Protein AF-A0A352IPZ1-F1 (afdb_monomer)

pLDDT: mean 85.09, std 11.38, range [37.34, 95.56]

Nearest PDB structures (foldseek):
  5h05-assembly2_B  TM=5.032E-01  e=3.328E+00  marine metagenome
  3lyv-assembly3_E  TM=3.788E-01  e=5.192E+00  Streptococcus pyogenes serotype M6
  1xr0-assembly1_B  TM=1.849E-01  e=8.101E+00  Homo sapiens

Radius of gyration: 19.68 Å; Cα contacts (8 Å, |Δi|>4): 269; chains: 1; bounding box: 4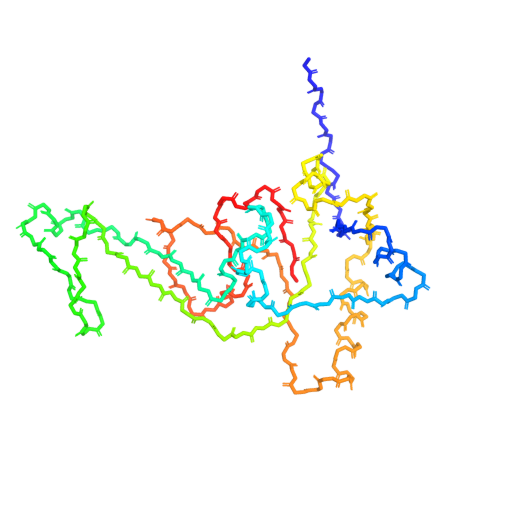8×52×50 Å

Secondary structure (DSSP, 8-state):
--PPPP----S-EEEEE-HHHHHHHHHH-----EEHHHHTSTTS-TTT---TTEEEEEEE-HHHHHTT-SEEEETTEEEE-BTTEEEEEEE----EE--EESS--TTHHHHTT-SEEEEES-HHHHHHHHHHHHHHH-TTSPP---BPEEE-TTT----SS-GGGEEEGGGGGG-EE-

Solvent-accessible surface area (backbone atoms only — not comparable to full-atom values): 10570 Å² total; per-residue (Å²): 130,85,74,80,74,79,80,78,87,63,64,35,36,34,37,75,31,50,47,74,57,43,49,40,30,72,77,67,68,49,77,82,67,46,51,31,67,62,33,52,39,86,90,46,50,78,78,55,41,38,57,68,35,51,47,71,33,35,47,78,34,52,72,46,41,74,72,68,44,60,57,47,80,53,98,89,40,80,40,59,47,56,95,38,25,32,82,45,74,50,80,51,77,81,45,75,49,56,75,29,17,63,60,93,56,89,59,51,38,67,52,64,68,22,81,33,71,42,78,40,74,50,41,67,65,50,53,53,54,50,51,52,53,45,47,71,79,39,71,88,59,87,87,77,75,48,67,52,44,61,43,45,38,70,79,53,72,96,60,97,71,68,60,90,36,53,42,61,45,93,54,52,88,53,43,43,30,61

Mean predicted aligned error: 7.54 Å

Organism: NCBI:txid1033846

Foldseek 3Di:
DPPDDDPPPAQKWKDFAAPVQLCCCVVPVDHDKDKLVVQCDPVAFPLSNFNLFKDKAKEFQQVCVVVVHQWDQDPNDTFGQDPRTGIDMDGHDIDIDDKIAPDDDPCVCVRRVGPDMDMGRHNPVSLVVVVVVCCVVPVPDDDDWDWADADDRYPDDDDPPDSSRYGHNVNVVRRMID

Sequence (178 aa):
MFEGRAEVEGDWLVKFSKSKYIEDAFHHGRLRISPASEYAKGSHLRAVKDLETARPYKLRAFAEAMRGETSVKFQGHTLPIEKGTVDLEFMMDDYFLFCTCTDISRRMPTDFEADAALIIKDKMAFIDRLRKAFAQQYPHWQFLEGNVYYYDPFNDIPKDMNQEFWKHISFSYQKEHR

Structure (mmCIF, N/CA/C/O backbone):
data_AF-A0A352IPZ1-F1
#
_entry.id   AF-A0A352IPZ1-F1
#
loop_
_atom_site.group_PDB
_atom_site.id
_atom_site.type_symbol
_atom_site.label_atom_id
_atom_site.label_alt_id
_atom_site.label_comp_id
_atom_site.label_asym_id
_atom_site.label_entity_id
_atom_site.label_seq_id
_atom_site.pdbx_PDB_ins_code
_atom_site.Cartn_x
_atom_site.Cartn_y
_atom_site.Cartn_z
_atom_site.occupancy
_atom_site.B_iso_or_equiv
_atom_site.auth_seq_id
_atom_site.auth_comp_id
_atom_site.auth_asym_id
_atom_site.auth_atom_id
_atom_site.pdbx_PDB_model_num
ATOM 1 N N . MET A 1 1 ? 7.792 31.583 -4.989 1.00 37.34 1 MET A N 1
ATOM 2 C CA . MET A 1 1 ? 6.469 30.948 -5.146 1.00 37.34 1 MET A CA 1
ATOM 3 C C . MET A 1 1 ? 6.679 29.851 -6.174 1.00 37.34 1 MET A C 1
ATOM 5 O O . MET A 1 1 ? 7.072 30.187 -7.279 1.00 37.34 1 MET A O 1
ATOM 9 N N . PHE A 1 2 ? 6.651 28.572 -5.789 1.00 42.38 2 PHE A N 1
ATOM 10 C CA . PHE A 1 2 ? 6.911 27.500 -6.757 1.00 42.38 2 PHE A CA 1
ATOM 11 C C . PHE A 1 2 ? 5.728 27.446 -7.725 1.00 42.38 2 PHE A C 1
ATOM 13 O O . PHE A 1 2 ? 4.602 27.218 -7.291 1.00 42.38 2 PHE A O 1
ATOM 20 N N . GLU A 1 3 ? 5.989 27.743 -8.997 1.00 43.25 3 GLU A N 1
ATOM 21 C CA . GLU A 1 3 ? 5.012 27.661 -10.080 1.00 43.25 3 GLU A CA 1
ATOM 22 C C . GLU A 1 3 ? 4.425 26.248 -10.128 1.00 43.25 3 GLU A C 1
ATOM 24 O O . GLU A 1 3 ? 5.143 25.255 -9.961 1.00 43.25 3 GLU A O 1
ATOM 29 N N . GLY A 1 4 ? 3.099 26.176 -10.270 1.00 49.28 4 GLY A N 1
ATOM 30 C CA . GLY A 1 4 ? 2.351 24.927 -10.272 1.00 49.28 4 GLY A CA 1
ATOM 31 C C . GLY A 1 4 ? 2.930 23.965 -11.301 1.00 49.28 4 GLY A C 1
ATOM 32 O O . GLY A 1 4 ? 3.010 24.283 -12.486 1.00 49.28 4 GLY A O 1
ATOM 33 N N . ARG A 1 5 ? 3.351 22.783 -10.841 1.00 50.38 5 ARG A N 1
ATOM 34 C CA . ARG A 1 5 ? 3.623 21.665 -11.744 1.00 50.38 5 ARG A CA 1
ATOM 35 C C . ARG A 1 5 ? 2.343 21.395 -12.525 1.00 50.38 5 ARG A C 1
ATOM 37 O O . ARG A 1 5 ? 1.294 21.218 -11.914 1.00 50.38 5 ARG A O 1
ATOM 44 N N . ALA A 1 6 ? 2.449 21.333 -13.848 1.00 52.00 6 ALA A N 1
ATOM 45 C CA . ALA A 1 6 ? 1.414 20.710 -14.652 1.00 52.00 6 ALA A CA 1
ATOM 46 C C . ALA A 1 6 ? 1.262 19.259 -14.170 1.00 52.00 6 ALA A C 1
ATOM 48 O O . ALA A 1 6 ? 2.243 18.508 -14.170 1.00 52.00 6 ALA A O 1
ATOM 49 N N . GLU A 1 7 ? 0.069 18.891 -13.706 1.00 52.16 7 GLU A N 1
ATOM 50 C CA . GLU A 1 7 ? -0.285 17.491 -13.490 1.00 52.16 7 GLU A CA 1
ATOM 51 C C . GLU A 1 7 ? -0.214 16.806 -14.854 1.00 52.16 7 GLU A C 1
ATOM 53 O O . GLU A 1 7 ? -0.985 17.103 -15.765 1.00 52.16 7 GLU A O 1
ATOM 58 N N . VAL A 1 8 ? 0.784 15.943 -15.035 1.00 53.78 8 VAL A N 1
ATOM 59 C CA . VAL A 1 8 ? 0.863 15.098 -16.222 1.00 53.78 8 VAL A CA 1
ATOM 60 C C . VAL A 1 8 ? -0.058 13.918 -15.953 1.00 53.78 8 VAL A C 1
ATOM 62 O O . VAL A 1 8 ? 0.392 12.876 -15.474 1.00 53.78 8 VAL A O 1
ATOM 65 N N . GLU A 1 9 ? -1.355 14.101 -16.211 1.00 53.62 9 GLU A N 1
ATOM 66 C CA . GLU A 1 9 ? -2.285 12.978 -16.306 1.00 53.62 9 GLU A CA 1
ATOM 67 C C . GLU A 1 9 ? -1.728 12.009 -17.345 1.00 53.62 9 GLU A C 1
ATOM 69 O O . GLU A 1 9 ? -1.615 12.319 -18.533 1.00 53.62 9 GLU A O 1
ATOM 74 N N . GLY A 1 10 ? -1.316 10.835 -16.896 1.00 60.69 10 GLY A N 1
ATOM 75 C CA . GLY A 1 10 ? -0.895 9.797 -17.808 1.00 60.69 10 GLY A CA 1
ATOM 76 C C . GLY A 1 10 ? -1.053 8.430 -17.174 1.00 60.69 10 GLY A C 1
ATOM 77 O O . GLY A 1 10 ? -1.058 8.282 -15.955 1.00 60.69 10 GLY A O 1
ATOM 78 N N . ASP A 1 11 ? -1.161 7.431 -18.038 1.00 81.19 11 ASP A N 1
ATOM 79 C CA . ASP A 1 11 ? -1.341 6.026 -17.681 1.00 81.19 11 ASP A CA 1
ATOM 80 C C . ASP A 1 11 ? -0.011 5.374 -17.261 1.00 81.19 11 ASP A C 1
ATOM 82 O O . ASP A 1 11 ? 0.457 4.396 -17.848 1.00 81.19 11 ASP A O 1
ATOM 86 N N . TRP A 1 12 ? 0.656 5.978 -16.277 1.00 89.12 12 TRP A N 1
ATOM 87 C CA . TRP A 1 12 ? 1.968 5.562 -15.802 1.00 89.12 12 TRP A CA 1
ATOM 88 C C . TRP A 1 12 ? 1.961 5.284 -14.299 1.00 89.12 12 TRP A C 1
ATOM 90 O O . TRP A 1 12 ? 1.189 5.851 -13.529 1.00 89.12 12 TRP A O 1
ATOM 100 N N . LEU A 1 13 ? 2.841 4.376 -13.886 1.00 94.12 13 LEU A N 1
ATOM 101 C CA . LEU A 1 13 ? 3.060 4.010 -12.490 1.00 94.12 13 LEU A CA 1
ATOM 102 C C . LEU A 1 13 ? 4.513 4.270 -12.111 1.00 94.12 13 LEU A C 1
ATOM 104 O O . LEU A 1 13 ? 5.422 4.167 -12.940 1.00 94.12 13 LEU A O 1
ATOM 108 N N . VAL A 1 14 ? 4.749 4.551 -10.835 1.00 94.44 14 VAL A N 1
ATOM 109 C CA . VAL A 1 14 ? 6.090 4.763 -10.290 1.00 94.44 14 VAL A CA 1
ATOM 110 C C . VAL A 1 14 ? 6.335 3.847 -9.114 1.00 94.44 14 VAL A C 1
ATOM 112 O O . VAL A 1 14 ? 5.573 3.829 -8.152 1.00 94.44 14 VAL A O 1
ATOM 115 N N . LYS A 1 15 ? 7.451 3.125 -9.138 1.00 94.69 15 LYS A N 1
ATOM 116 C CA . LYS A 1 15 ? 7.932 2.377 -7.978 1.00 94.69 15 LYS A CA 1
ATOM 117 C C . LYS A 1 15 ? 9.178 3.042 -7.419 1.00 94.69 15 LYS A C 1
ATOM 119 O O . LYS A 1 15 ? 10.219 3.025 -8.066 1.00 94.69 15 LYS A O 1
ATOM 124 N N . PHE A 1 16 ? 9.090 3.565 -6.201 1.00 93.81 16 PHE A N 1
ATOM 125 C CA . PHE A 1 16 ? 10.247 4.040 -5.443 1.00 93.81 16 PHE A CA 1
ATOM 126 C C . PHE A 1 16 ? 10.855 2.878 -4.650 1.00 93.81 16 PHE A C 1
ATOM 128 O O . PHE A 1 16 ? 10.143 2.168 -3.932 1.00 93.81 16 PHE A O 1
ATOM 135 N N . SER A 1 17 ? 12.158 2.638 -4.801 1.00 93.44 17 SER A N 1
ATOM 136 C CA . SER A 1 17 ? 12.871 1.617 -4.027 1.00 93.44 17 SER A CA 1
ATOM 137 C C . SER A 1 17 ? 14.386 1.834 -4.039 1.00 93.44 17 SER A C 1
ATOM 139 O O . SER A 1 17 ? 14.876 2.837 -4.551 1.00 93.44 17 SER A O 1
ATOM 141 N N . LYS A 1 18 ? 15.129 0.880 -3.466 1.00 93.69 18 LYS A N 1
ATOM 142 C CA . LYS A 1 18 ? 16.590 0.860 -3.564 1.00 93.69 18 LYS A CA 1
ATOM 143 C C . LYS A 1 18 ? 17.032 0.537 -4.999 1.00 93.69 18 LYS A C 1
ATOM 145 O O . LYS A 1 18 ? 16.455 -0.374 -5.599 1.00 93.69 18 LYS A O 1
ATOM 150 N N . SER A 1 19 ? 18.085 1.181 -5.502 1.00 93.94 19 SER A N 1
ATOM 151 C CA . SER A 1 19 ? 18.616 1.044 -6.868 1.00 93.94 19 SER A CA 1
ATOM 152 C C . SER A 1 19 ? 18.804 -0.406 -7.281 1.00 93.94 19 SER A C 1
ATOM 1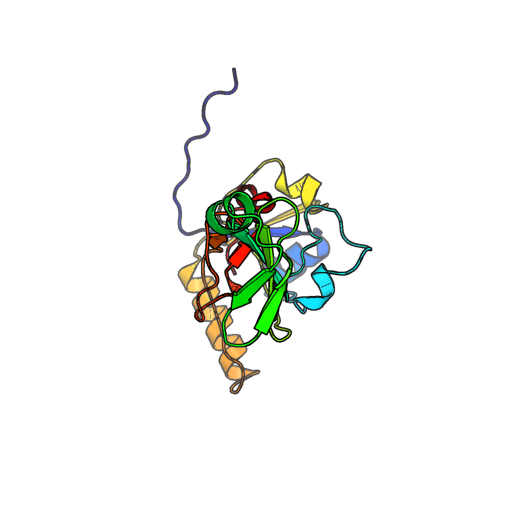54 O O . SER A 1 19 ? 18.294 -0.801 -8.319 1.00 93.94 19 SER A O 1
ATOM 156 N N . LYS A 1 20 ? 19.382 -1.242 -6.409 1.00 94.38 20 LYS A N 1
ATOM 157 C CA . LYS A 1 20 ? 19.573 -2.676 -6.686 1.00 94.38 20 LYS A CA 1
ATOM 158 C C . LYS A 1 20 ? 18.279 -3.412 -7.067 1.00 94.38 20 LYS A C 1
ATOM 160 O O . LYS A 1 20 ? 18.291 -4.276 -7.930 1.00 94.38 20 LYS A O 1
ATOM 165 N N . TYR A 1 21 ? 17.152 -3.069 -6.435 1.00 94.12 21 TYR A N 1
ATOM 166 C CA . TYR A 1 21 ? 15.862 -3.702 -6.728 1.00 94.12 21 TYR A CA 1
ATOM 167 C C . TYR A 1 21 ? 15.222 -3.114 -7.987 1.00 94.12 21 TYR A C 1
ATOM 169 O O . TYR A 1 21 ? 14.516 -3.815 -8.705 1.00 94.12 21 TYR A O 1
ATOM 177 N N . ILE A 1 22 ? 15.453 -1.825 -8.246 1.00 95.25 22 ILE A N 1
ATOM 178 C CA . ILE A 1 22 ? 14.967 -1.150 -9.451 1.00 95.25 22 ILE A CA 1
ATOM 179 C C . ILE A 1 22 ? 15.718 -1.642 -10.690 1.00 95.25 22 ILE A C 1
ATOM 181 O O . ILE A 1 22 ? 15.084 -1.900 -11.707 1.00 95.25 22 ILE A O 1
ATOM 185 N N . GLU A 1 23 ? 17.031 -1.830 -10.601 1.00 95.06 23 GLU A N 1
ATOM 186 C CA . GLU A 1 23 ? 17.860 -2.381 -11.676 1.00 95.06 23 GLU A CA 1
ATOM 187 C C . GLU A 1 23 ? 17.445 -3.813 -12.021 1.00 95.06 23 GLU A C 1
ATOM 189 O O . GLU A 1 23 ? 17.219 -4.116 -13.193 1.00 95.06 23 GLU A O 1
ATOM 194 N N . ASP A 1 24 ? 17.235 -4.666 -11.013 1.00 95.00 24 ASP A N 1
ATOM 195 C CA . ASP A 1 24 ? 16.721 -6.026 -11.212 1.00 95.00 24 ASP A CA 1
ATOM 196 C C . ASP A 1 24 ? 15.339 -6.029 -11.890 1.00 95.00 24 ASP A C 1
ATOM 198 O O . ASP A 1 24 ? 15.089 -6.803 -12.822 1.00 95.00 24 ASP A O 1
ATOM 202 N N . ALA A 1 25 ? 14.437 -5.144 -11.458 1.00 94.06 25 ALA A N 1
ATOM 203 C CA . ALA A 1 25 ? 13.122 -4.994 -12.070 1.00 94.06 25 ALA A CA 1
ATOM 204 C C . ALA A 1 25 ? 13.219 -4.497 -13.520 1.00 94.06 25 ALA A C 1
ATOM 206 O O . ALA A 1 25 ? 12.526 -5.013 -14.396 1.00 94.06 25 ALA A O 1
ATOM 207 N N . PHE A 1 26 ? 14.089 -3.524 -13.786 1.00 94.62 26 PHE A N 1
ATOM 208 C CA . PHE A 1 26 ? 14.227 -2.883 -15.089 1.00 94.62 26 PHE A CA 1
ATOM 209 C C . PHE A 1 26 ? 14.902 -3.790 -16.125 1.00 94.62 26 PHE A C 1
ATOM 211 O O . PHE A 1 26 ? 14.415 -3.909 -17.248 1.00 94.62 26 PHE A O 1
ATOM 218 N N . HIS A 1 27 ? 15.998 -4.455 -15.756 1.00 95.38 27 HIS A N 1
ATOM 219 C CA . HIS A 1 27 ? 16.781 -5.279 -16.680 1.00 95.38 27 HIS A CA 1
ATOM 220 C C . HIS A 1 27 ? 16.258 -6.709 -16.815 1.00 95.38 27 HIS A C 1
ATOM 222 O O . HIS A 1 27 ? 16.423 -7.321 -17.872 1.00 95.38 27 HIS A O 1
ATOM 228 N N . HIS A 1 28 ? 15.641 -7.255 -15.764 1.00 94.00 28 HIS A N 1
ATOM 229 C CA . HIS A 1 28 ? 15.269 -8.671 -15.713 1.00 94.00 28 HIS A CA 1
ATOM 230 C C . HIS A 1 28 ? 13.779 -8.917 -15.463 1.00 94.00 28 HIS A C 1
ATOM 232 O O . HIS A 1 28 ? 13.362 -10.074 -15.446 1.00 94.00 28 HIS A O 1
ATOM 238 N N . GLY A 1 29 ? 12.972 -7.872 -15.251 1.00 90.94 29 GLY A N 1
ATOM 239 C CA . GLY A 1 29 ? 11.553 -8.024 -14.920 1.00 90.94 29 GLY A CA 1
ATOM 240 C C . GLY A 1 29 ? 11.314 -8.683 -13.558 1.00 90.94 29 GLY A C 1
ATOM 241 O O . GLY A 1 29 ? 10.234 -9.217 -13.315 1.00 90.94 29 GLY A O 1
ATOM 242 N N . ARG A 1 30 ? 12.317 -8.691 -12.669 1.00 92.44 30 ARG A N 1
ATOM 243 C CA . ARG A 1 30 ? 12.228 -9.329 -11.351 1.00 92.44 30 ARG A CA 1
ATOM 244 C C . ARG A 1 30 ? 11.618 -8.363 -10.347 1.00 92.44 30 ARG A C 1
ATOM 246 O O . ARG A 1 30 ? 12.266 -7.423 -9.899 1.00 92.44 30 ARG A O 1
ATOM 253 N N . LEU A 1 31 ? 10.362 -8.605 -9.993 1.00 91.62 31 LEU A N 1
ATOM 254 C CA . LEU A 1 31 ? 9.620 -7.783 -9.043 1.00 91.62 31 LEU A CA 1
ATOM 255 C C . LEU A 1 31 ? 9.578 -8.450 -7.672 1.00 91.62 31 LEU A C 1
ATOM 257 O O . LEU A 1 31 ? 9.386 -9.659 -7.558 1.00 91.62 31 LEU A O 1
ATOM 261 N N . ARG A 1 32 ? 9.728 -7.640 -6.623 1.00 88.38 32 ARG A N 1
ATOM 262 C CA . ARG A 1 32 ? 9.567 -8.089 -5.242 1.00 88.38 32 ARG A CA 1
ATOM 263 C C . ARG A 1 32 ? 8.169 -7.745 -4.747 1.00 88.38 32 ARG A C 1
ATOM 265 O O . ARG A 1 32 ? 7.788 -6.575 -4.761 1.00 88.38 32 ARG A O 1
ATOM 272 N N . ILE A 1 33 ? 7.475 -8.757 -4.247 1.00 90.00 33 ILE A N 1
ATOM 273 C CA . ILE A 1 33 ? 6.238 -8.627 -3.476 1.00 90.00 33 ILE A CA 1
ATOM 274 C C . ILE A 1 33 ? 6.521 -9.004 -2.022 1.00 90.00 33 ILE A C 1
ATOM 276 O O . ILE A 1 33 ? 7.444 -9.775 -1.747 1.00 90.00 33 ILE A O 1
ATOM 280 N N . SER A 1 34 ? 5.743 -8.452 -1.102 1.00 88.56 34 SER A N 1
ATOM 281 C CA . SER A 1 34 ? 5.857 -8.726 0.332 1.00 88.56 34 SER A CA 1
ATOM 282 C C . SER A 1 34 ? 4.475 -9.028 0.906 1.00 88.56 34 SER A C 1
ATOM 284 O O . SER A 1 34 ? 3.496 -8.488 0.385 1.00 88.56 34 SER A O 1
ATOM 286 N N . PRO A 1 35 ? 4.377 -9.875 1.947 1.00 90.38 35 PRO A N 1
ATOM 287 C CA . PRO A 1 35 ? 3.118 -10.069 2.651 1.00 90.38 35 PRO A CA 1
ATOM 288 C C . PRO A 1 35 ? 2.707 -8.774 3.365 1.00 90.38 35 PRO A C 1
ATOM 290 O O . PRO A 1 35 ? 3.567 -8.009 3.815 1.00 90.38 35 PRO A O 1
ATOM 293 N N . ALA A 1 36 ? 1.404 -8.536 3.473 1.00 87.88 36 ALA A N 1
ATOM 294 C CA . ALA A 1 36 ? 0.799 -7.385 4.131 1.00 87.88 36 ALA A CA 1
ATOM 295 C C . ALA A 1 36 ? 1.276 -7.267 5.585 1.00 87.88 36 ALA A C 1
ATOM 297 O O . ALA A 1 36 ? 1.634 -6.182 6.046 1.00 87.88 36 ALA A O 1
ATOM 298 N N . SER A 1 37 ? 1.408 -8.401 6.273 1.00 86.81 37 SER A N 1
ATOM 299 C CA . SER A 1 37 ? 1.938 -8.476 7.637 1.00 86.81 37 SER A CA 1
ATOM 300 C C . SER A 1 37 ? 3.377 -7.957 7.802 1.00 86.81 37 SER A C 1
ATOM 302 O O . SER A 1 37 ? 3.741 -7.509 8.893 1.00 86.81 37 SER A O 1
ATOM 304 N N . GLU A 1 38 ? 4.203 -7.949 6.747 1.00 85.19 38 GLU A N 1
ATOM 305 C CA . GLU A 1 38 ? 5.567 -7.402 6.808 1.00 85.19 38 GLU A CA 1
ATOM 306 C C . GLU A 1 38 ? 5.536 -5.907 7.139 1.00 85.19 38 GLU A C 1
ATOM 308 O O . GLU A 1 38 ? 6.315 -5.435 7.966 1.00 85.19 38 GLU A O 1
ATOM 313 N N . TYR A 1 39 ? 4.583 -5.176 6.560 1.00 81.06 39 TYR A N 1
ATOM 314 C CA . TYR A 1 39 ? 4.465 -3.724 6.691 1.00 81.06 39 TYR A CA 1
ATOM 315 C C . TYR A 1 39 ? 4.061 -3.278 8.101 1.00 81.06 39 TYR A C 1
ATOM 317 O O . TYR A 1 39 ? 4.358 -2.150 8.496 1.00 81.06 39 TYR A O 1
ATOM 325 N N . ALA A 1 40 ? 3.491 -4.172 8.913 1.00 77.81 40 ALA A N 1
ATOM 326 C CA . ALA A 1 40 ? 3.169 -3.895 10.310 1.00 77.81 40 ALA A CA 1
ATOM 327 C C . ALA A 1 40 ? 4.410 -3.895 11.231 1.00 77.81 40 ALA A C 1
ATOM 329 O O . ALA A 1 40 ? 4.353 -3.395 12.364 1.00 77.81 40 ALA A O 1
ATOM 330 N N . LYS A 1 41 ? 5.551 -4.443 10.780 1.00 77.62 41 LYS A N 1
ATOM 331 C CA . LYS A 1 41 ? 6.746 -4.617 11.620 1.00 77.62 41 LYS A CA 1
ATOM 332 C C . LYS A 1 41 ? 7.363 -3.280 12.036 1.00 77.62 41 LYS A C 1
ATOM 334 O O . LYS A 1 41 ? 7.541 -2.355 11.246 1.00 77.62 41 LYS A O 1
ATOM 339 N N . GLY A 1 42 ? 7.766 -3.200 13.307 1.00 61.31 42 GLY A N 1
ATOM 340 C CA . GLY A 1 42 ? 8.310 -1.984 13.927 1.00 61.31 42 GLY A CA 1
ATOM 341 C C . GLY A 1 42 ? 9.641 -1.479 13.354 1.00 61.31 42 GLY A C 1
ATOM 342 O O . GLY A 1 42 ? 10.038 -0.366 13.677 1.00 61.31 42 GLY A O 1
ATOM 343 N N . SER A 1 43 ? 10.311 -2.263 12.506 1.00 66.81 43 SER A N 1
ATOM 344 C CA . SER A 1 43 ? 11.539 -1.879 11.799 1.00 66.81 43 SER A CA 1
ATOM 345 C C . SER A 1 43 ? 11.300 -0.963 10.594 1.00 66.81 43 SER A C 1
ATOM 347 O O . SER A 1 43 ? 12.263 -0.460 10.021 1.00 66.81 43 SER A O 1
ATOM 349 N N . HIS A 1 44 ? 10.046 -0.762 10.179 1.00 69.75 44 HIS A N 1
ATOM 350 C CA . HIS A 1 44 ? 9.710 0.098 9.049 1.00 69.75 44 HIS A CA 1
ATOM 351 C C . HIS A 1 44 ? 9.561 1.570 9.448 1.00 69.75 44 HIS A C 1
ATOM 353 O O . HIS A 1 44 ? 9.111 1.910 10.544 1.00 69.75 44 HIS A O 1
ATOM 359 N N . LEU A 1 45 ? 9.909 2.456 8.512 1.00 73.19 45 LEU A N 1
ATOM 360 C CA . LEU A 1 45 ? 9.674 3.894 8.628 1.00 73.19 45 LEU A CA 1
ATOM 361 C C . LEU A 1 45 ? 8.189 4.178 8.809 1.00 73.19 45 LEU A C 1
ATOM 363 O O . LEU A 1 45 ? 7.347 3.470 8.266 1.00 73.19 45 LEU A O 1
ATOM 367 N N . ARG A 1 46 ? 7.855 5.284 9.478 1.00 74.69 46 ARG A N 1
ATOM 368 C CA . ARG A 1 46 ? 6.461 5.695 9.711 1.00 74.69 46 ARG A CA 1
ATOM 369 C C . ARG A 1 46 ? 5.609 5.754 8.433 1.00 74.69 46 ARG A C 1
ATOM 371 O O . ARG A 1 46 ? 4.416 5.506 8.510 1.00 74.69 46 ARG A O 1
ATOM 378 N N . ALA A 1 47 ? 6.197 6.092 7.285 1.00 69.75 47 ALA A N 1
ATOM 379 C CA . ALA A 1 47 ? 5.486 6.161 6.005 1.00 69.75 47 ALA A CA 1
ATOM 380 C C . ALA A 1 47 ? 5.217 4.783 5.364 1.00 69.75 47 ALA A C 1
ATOM 382 O O . ALA A 1 47 ? 4.338 4.668 4.514 1.00 69.75 47 ALA A O 1
ATOM 383 N N . VAL A 1 48 ? 5.974 3.757 5.763 1.00 71.56 48 VAL A N 1
ATOM 384 C CA . VAL A 1 48 ? 5.856 2.365 5.295 1.00 71.56 48 VAL A CA 1
ATOM 385 C C . VAL A 1 48 ? 5.093 1.507 6.298 1.00 71.56 48 VAL A C 1
ATOM 387 O O . VAL A 1 48 ? 4.471 0.524 5.915 1.00 71.56 48 VAL A O 1
ATOM 390 N N . LYS A 1 49 ? 5.157 1.880 7.579 1.00 78.75 49 LYS A N 1
ATOM 391 C CA . LYS A 1 49 ? 4.500 1.178 8.666 1.00 78.75 49 LYS A CA 1
ATOM 392 C C . LYS A 1 49 ? 2.995 1.373 8.565 1.00 78.75 49 LYS A C 1
ATOM 394 O O . LYS A 1 49 ? 2.484 2.429 8.937 1.00 78.75 49 LYS A O 1
ATOM 399 N N . ASP A 1 50 ? 2.319 0.335 8.104 1.00 77.56 50 ASP A N 1
ATOM 400 C CA . ASP A 1 50 ? 0.871 0.296 7.988 1.00 77.56 50 ASP A CA 1
ATOM 401 C C . ASP A 1 50 ? 0.336 -1.052 8.472 1.00 77.56 50 ASP A C 1
ATOM 403 O O . ASP A 1 50 ? 0.984 -2.091 8.328 1.00 77.56 50 ASP A O 1
ATOM 407 N N . LEU A 1 51 ? -0.845 -1.024 9.081 1.00 79.94 51 LEU A N 1
ATOM 408 C CA . LEU A 1 51 ? -1.563 -2.221 9.494 1.00 79.94 51 LEU A CA 1
ATOM 409 C C . LEU A 1 51 ? -2.363 -2.729 8.300 1.00 79.94 51 LEU A C 1
ATOM 411 O O . LEU A 1 51 ? -3.580 -2.650 8.273 1.00 79.94 51 LEU A O 1
ATOM 415 N N . GLU A 1 52 ? -1.676 -3.253 7.289 1.00 82.56 52 GLU A N 1
ATOM 416 C CA . GLU A 1 52 ? -2.311 -3.657 6.030 1.00 82.56 52 GLU A CA 1
ATOM 417 C C . GLU A 1 52 ? -3.360 -4.768 6.202 1.00 82.56 52 GLU A C 1
ATOM 419 O O . GLU A 1 52 ? -4.266 -4.847 5.384 1.00 82.56 52 GLU A O 1
ATOM 424 N N . THR A 1 53 ? -3.340 -5.535 7.296 1.00 83.00 53 THR A N 1
ATOM 425 C CA . THR A 1 53 ? -4.324 -6.589 7.614 1.00 83.00 53 THR A CA 1
ATOM 426 C C . THR A 1 53 ? -5.438 -6.156 8.575 1.00 83.00 53 THR A C 1
ATOM 428 O O . THR A 1 53 ? -6.325 -6.952 8.871 1.00 83.00 53 THR A O 1
ATOM 431 N N . ALA A 1 54 ? -5.421 -4.916 9.074 1.00 85.56 54 ALA A N 1
ATOM 432 C CA . ALA A 1 54 ? -6.438 -4.409 9.993 1.00 85.56 54 ALA A CA 1
ATOM 433 C C . ALA A 1 54 ? -6.879 -2.993 9.609 1.00 85.56 54 ALA A C 1
ATOM 435 O O . ALA A 1 54 ? -6.074 -2.143 9.232 1.00 85.56 54 ALA A O 1
ATOM 436 N N . ARG A 1 55 ? -8.176 -2.710 9.690 1.00 86.31 55 ARG A N 1
ATOM 437 C CA . ARG A 1 55 ? -8.724 -1.376 9.424 1.00 86.31 55 ARG A CA 1
ATOM 438 C C . ARG A 1 55 ? -9.453 -0.875 10.664 1.00 86.31 55 ARG A C 1
ATOM 440 O O . ARG A 1 55 ? -10.562 -1.342 10.928 1.00 86.31 55 ARG A O 1
ATOM 447 N N . PRO A 1 56 ? -8.853 0.051 11.434 1.00 87.56 56 PRO A N 1
ATOM 448 C CA . PRO A 1 56 ? -9.540 0.674 12.552 1.00 87.56 56 PRO A CA 1
ATOM 449 C C . PRO A 1 56 ? -10.566 1.693 12.045 1.00 87.56 56 PRO A C 1
ATOM 451 O O . PRO A 1 56 ? -10.267 2.509 11.168 1.00 87.56 56 PRO A O 1
ATOM 454 N N . TYR A 1 57 ? -11.749 1.666 12.647 1.00 87.06 57 TYR A N 1
ATOM 455 C CA . TYR A 1 57 ? -12.867 2.582 12.445 1.00 87.06 57 TYR A CA 1
ATOM 456 C C . TYR A 1 57 ? -13.348 3.114 13.797 1.00 87.06 57 TYR A C 1
ATOM 458 O O . TYR A 1 57 ? -13.230 2.451 14.827 1.00 87.06 57 TYR A O 1
ATOM 466 N N . LYS A 1 58 ? -13.905 4.324 13.793 1.00 87.00 58 LYS A N 1
ATOM 467 C CA . LYS A 1 58 ? -14.438 5.009 14.972 1.00 87.00 58 LYS A CA 1
ATOM 468 C C . LYS A 1 58 ? -15.849 5.484 14.672 1.00 87.00 58 LYS A C 1
ATOM 470 O O . LYS A 1 58 ? -16.055 6.569 14.127 1.00 87.00 58 LYS A O 1
ATOM 475 N N . LEU A 1 59 ? -16.837 4.671 15.032 1.00 84.81 59 LEU A N 1
ATOM 476 C CA . LEU A 1 59 ? -18.238 5.020 14.835 1.00 84.81 59 LEU A CA 1
ATOM 477 C C . LEU A 1 59 ? -18.659 6.088 15.838 1.00 84.81 59 LEU A C 1
ATOM 479 O O . LEU A 1 59 ? -18.419 5.970 17.037 1.00 84.81 59 LEU A O 1
ATOM 483 N N . ARG A 1 60 ? -19.318 7.136 15.350 1.00 85.00 60 ARG A N 1
ATOM 484 C CA . ARG A 1 60 ? -19.838 8.211 16.196 1.00 85.00 60 ARG A CA 1
ATOM 485 C C . ARG A 1 60 ? -21.055 7.709 16.974 1.00 85.00 60 ARG A C 1
ATOM 487 O O . ARG A 1 60 ? -22.044 7.316 16.368 1.00 85.00 60 ARG A O 1
ATOM 494 N N . ALA A 1 61 ? -20.994 7.801 18.298 1.00 83.12 61 ALA A N 1
ATOM 495 C CA . ALA 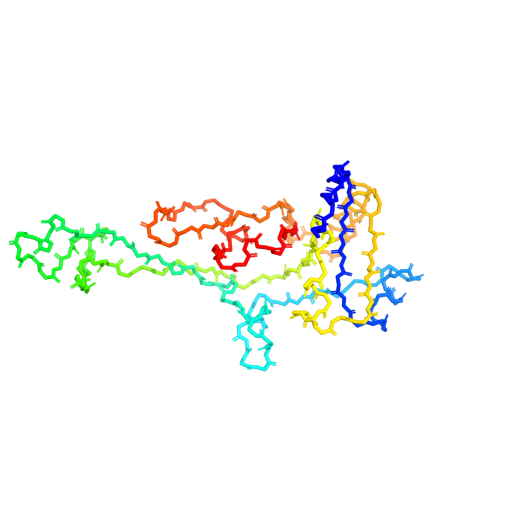A 1 61 ? -22.069 7.451 19.229 1.00 83.12 61 ALA A CA 1
ATOM 496 C C . ALA A 1 61 ? -22.448 8.664 20.099 1.00 83.12 61 ALA A C 1
ATOM 498 O O . ALA A 1 61 ? -22.679 8.557 21.304 1.00 83.12 61 ALA A O 1
ATOM 499 N N . PHE A 1 62 ? -22.440 9.865 19.502 1.00 79.19 62 PHE A N 1
ATOM 500 C CA . PHE A 1 62 ? -22.717 11.114 20.220 1.00 79.19 62 PHE A CA 1
ATOM 501 C C . PHE A 1 62 ? -24.143 11.166 20.767 1.00 79.19 62 PHE A C 1
ATOM 503 O O . PHE A 1 62 ? -24.353 11.704 21.849 1.00 79.19 62 PHE A O 1
ATOM 510 N N . ALA A 1 63 ? -25.122 10.621 20.041 1.00 81.94 63 ALA A N 1
ATOM 511 C CA . ALA A 1 63 ? -26.514 10.652 20.474 1.00 81.94 63 ALA A CA 1
ATOM 512 C C . ALA A 1 63 ? -26.723 9.771 21.716 1.00 81.94 63 ALA A C 1
ATOM 514 O O . ALA A 1 63 ? -27.394 10.179 22.659 1.00 81.94 63 ALA A O 1
ATOM 515 N N . GLU A 1 64 ? -26.099 8.598 21.729 1.00 81.88 64 GLU A N 1
ATOM 516 C CA . GLU A 1 64 ? -26.089 7.620 22.816 1.00 81.88 64 GLU A CA 1
ATOM 517 C C . GLU A 1 64 ? -25.350 8.193 24.033 1.00 81.88 64 GLU A C 1
ATOM 519 O O . GLU A 1 64 ? -25.897 8.230 25.136 1.00 81.88 64 GLU A O 1
ATOM 524 N N . ALA A 1 65 ? -24.159 8.763 23.820 1.00 80.44 65 ALA A N 1
ATOM 525 C CA . ALA A 1 65 ? -23.385 9.413 24.875 1.00 80.44 65 ALA A CA 1
ATOM 526 C C . ALA A 1 65 ? -24.144 10.588 25.519 1.00 80.44 65 ALA A C 1
ATOM 528 O O . ALA A 1 65 ? -24.132 10.741 26.739 1.00 80.44 65 ALA A O 1
ATOM 529 N N . MET A 1 66 ? -24.854 11.397 24.721 1.00 81.31 66 MET A N 1
ATOM 530 C CA . MET A 1 66 ? -25.682 12.504 25.222 1.00 81.31 66 MET A CA 1
ATOM 531 C C . MET A 1 66 ? -26.903 12.026 26.020 1.00 81.31 66 MET A C 1
ATOM 533 O O . MET A 1 66 ? -27.378 12.754 26.890 1.00 81.31 66 MET A O 1
ATOM 537 N N . ARG A 1 67 ? -27.399 10.808 25.765 1.00 85.06 67 ARG A N 1
ATOM 538 C CA . ARG A 1 67 ? -28.444 10.154 26.575 1.00 85.06 67 ARG A CA 1
ATOM 539 C C . ARG A 1 67 ? -27.896 9.504 27.854 1.00 85.06 67 ARG A C 1
ATOM 541 O O . ARG A 1 67 ? -28.673 8.959 28.632 1.00 85.06 67 ARG A O 1
ATOM 548 N N . GLY A 1 68 ? -26.585 9.585 28.094 1.00 81.38 68 GLY A N 1
ATOM 549 C CA . GLY A 1 68 ? -25.918 8.965 29.240 1.00 81.38 68 GLY A CA 1
ATOM 550 C C . GLY A 1 68 ? -25.657 7.468 29.063 1.00 81.38 68 GLY A C 1
ATOM 551 O O . GLY A 1 68 ? -25.330 6.787 30.034 1.00 81.38 68 GLY A O 1
ATOM 552 N N . GLU A 1 69 ? -25.802 6.940 27.846 1.00 83.56 69 GLU A N 1
ATOM 553 C CA . GLU A 1 69 ? -25.479 5.549 27.550 1.00 83.56 69 GLU A CA 1
ATOM 554 C C . GLU A 1 69 ? -23.956 5.367 27.538 1.00 83.56 69 GLU A C 1
ATOM 556 O O . GLU A 1 69 ? -23.210 6.182 26.993 1.00 83.56 69 GLU A O 1
ATOM 561 N N . THR A 1 70 ? -23.483 4.278 28.141 1.00 84.00 70 THR A N 1
ATOM 562 C CA . THR A 1 70 ? -22.056 3.917 28.186 1.00 84.00 70 THR A CA 1
ATOM 563 C C . THR A 1 70 ? -21.697 2.818 27.189 1.00 84.00 70 THR A C 1
ATOM 565 O O . THR A 1 70 ? -20.530 2.451 27.065 1.00 84.00 70 THR A O 1
ATOM 568 N N . SER A 1 71 ? -22.688 2.273 26.475 1.00 83.62 71 SER A N 1
ATOM 569 C CA . SER A 1 71 ? -22.491 1.194 25.510 1.00 83.62 71 SER A CA 1
ATOM 570 C C . SER A 1 71 ? -23.565 1.184 24.425 1.00 83.62 71 SER A C 1
ATOM 572 O O . SER A 1 71 ? -24.704 1.563 24.689 1.00 83.62 71 SER A O 1
ATOM 574 N N . VAL A 1 72 ? -23.210 0.703 23.233 1.00 81.31 72 VAL A N 1
ATOM 575 C CA . VAL A 1 72 ? -24.126 0.487 22.102 1.00 81.31 72 VAL A CA 1
ATOM 576 C C . VAL A 1 72 ? -24.220 -1.003 21.806 1.00 81.31 72 VAL A C 1
ATOM 578 O O . VAL A 1 72 ? -23.216 -1.713 21.838 1.00 81.31 72 VAL A O 1
ATOM 581 N N . LYS A 1 73 ? -25.420 -1.489 21.475 1.00 78.56 73 LYS A N 1
ATOM 582 C CA . LYS A 1 73 ? -25.587 -2.832 20.910 1.00 78.56 73 LYS A CA 1
ATOM 583 C C . LYS A 1 73 ? -25.404 -2.785 19.397 1.00 78.56 73 LYS A C 1
ATOM 585 O O . LYS A 1 73 ? -26.244 -2.226 18.698 1.00 78.56 73 LYS A O 1
ATOM 590 N N . PHE A 1 74 ? -24.348 -3.410 18.892 1.00 72.31 74 PHE A N 1
ATOM 591 C CA . PHE A 1 74 ? -24.072 -3.537 17.463 1.00 72.31 74 PHE A CA 1
ATOM 592 C C . PHE A 1 74 ? -23.923 -5.014 17.092 1.00 72.31 74 PHE A C 1
ATOM 594 O O . PHE A 1 74 ? -23.140 -5.728 17.709 1.00 72.31 74 PHE A O 1
ATOM 601 N N . GLN A 1 75 ? -24.718 -5.489 16.126 1.00 67.56 75 GLN A N 1
ATOM 602 C CA . GLN A 1 75 ? -24.742 -6.894 15.677 1.00 67.56 75 GLN A CA 1
ATOM 603 C C . GLN A 1 75 ? -24.791 -7.935 16.823 1.00 67.56 75 GLN A C 1
ATOM 605 O O . GLN A 1 75 ? -24.164 -8.984 16.760 1.00 67.56 75 GLN A O 1
ATOM 610 N N . GLY A 1 76 ? -25.534 -7.647 17.898 1.00 70.25 76 GLY A N 1
ATOM 611 C CA . GLY A 1 76 ? -25.660 -8.545 19.057 1.00 70.25 76 GLY A CA 1
ATOM 612 C C . GLY A 1 76 ? -24.538 -8.433 20.098 1.00 70.25 76 GLY A C 1
ATOM 613 O O . GLY A 1 76 ? -24.661 -9.015 21.174 1.00 70.25 76 GLY A O 1
ATOM 614 N N . HIS A 1 77 ? -23.503 -7.634 19.838 1.00 74.25 77 HIS A N 1
ATOM 615 C CA . HIS A 1 77 ? -22.422 -7.340 20.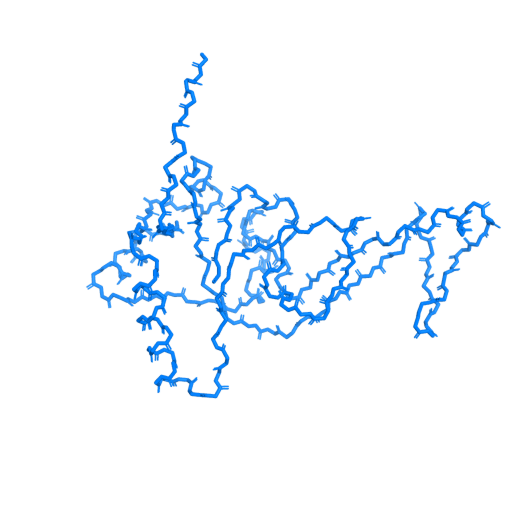775 1.00 74.25 77 HIS A CA 1
ATOM 616 C C . HIS A 1 77 ? -22.642 -5.998 21.478 1.00 74.25 77 HIS A C 1
ATOM 618 O O . HIS A 1 77 ? -23.101 -5.032 20.869 1.00 74.25 77 HIS A O 1
ATOM 624 N N . THR A 1 78 ? -22.307 -5.932 22.767 1.00 79.88 78 THR A N 1
ATOM 625 C CA . THR A 1 78 ? -22.305 -4.684 23.541 1.00 79.88 78 THR A CA 1
ATOM 626 C C . THR A 1 78 ? -20.919 -4.059 23.451 1.00 79.88 78 THR A C 1
ATOM 628 O O . THR A 1 78 ? -19.963 -4.616 23.986 1.00 79.88 78 THR A O 1
ATOM 631 N N . LEU A 1 79 ? -20.815 -2.917 22.778 1.00 82.94 79 LEU A N 1
ATOM 632 C CA . LEU A 1 79 ? -19.563 -2.193 22.585 1.00 82.94 79 LEU A CA 1
ATOM 633 C C . LEU A 1 79 ? -19.525 -0.954 23.488 1.00 82.94 79 LEU A C 1
ATOM 635 O O . LEU A 1 79 ? -20.525 -0.231 23.545 1.00 82.94 79 LEU A O 1
ATOM 639 N N . PRO A 1 80 ? -18.417 -0.694 24.201 1.00 85.38 80 PRO A N 1
ATOM 640 C CA . PRO A 1 80 ? -18.298 0.482 25.052 1.00 85.38 80 PRO A CA 1
ATOM 641 C C . PRO A 1 80 ? -18.247 1.761 24.210 1.00 85.38 80 PRO A C 1
ATOM 643 O O . PRO A 1 80 ? -17.648 1.794 23.135 1.00 85.38 80 PRO A O 1
ATOM 646 N N . ILE A 1 81 ? -18.866 2.825 24.719 1.00 84.50 81 ILE A N 1
ATOM 647 C CA . ILE A 1 81 ? -18.719 4.169 24.162 1.00 84.50 81 ILE A CA 1
ATOM 648 C C . ILE A 1 81 ? -17.574 4.851 24.900 1.00 84.50 81 ILE A C 1
ATOM 650 O O . ILE A 1 81 ? -17.689 5.199 26.076 1.00 84.50 81 ILE A O 1
ATOM 654 N N . GLU A 1 82 ? -16.482 5.102 24.192 1.00 81.00 82 GLU A N 1
ATOM 655 C CA . GLU A 1 82 ? -15.333 5.824 24.717 1.00 81.00 82 GLU A CA 1
ATOM 656 C C . GLU A 1 82 ? -15.269 7.205 24.074 1.00 81.00 82 GLU A C 1
ATOM 658 O O . GLU A 1 82 ? -15.107 7.344 22.863 1.00 81.00 82 GLU A O 1
ATOM 663 N N . LYS A 1 83 ? -15.417 8.258 24.889 1.00 79.62 83 LYS A N 1
ATOM 664 C CA . LYS A 1 83 ? -15.342 9.663 24.438 1.00 79.62 83 LYS A CA 1
ATOM 665 C C . LYS A 1 83 ? -16.288 9.989 23.264 1.00 79.62 83 LYS A C 1
ATOM 667 O O . LYS A 1 83 ? -15.967 10.822 22.422 1.00 79.62 83 LYS A O 1
ATOM 672 N N . GLY A 1 84 ? -17.462 9.354 23.223 1.00 80.56 84 GLY A N 1
ATOM 673 C CA . GLY A 1 84 ? -18.473 9.572 22.180 1.00 80.56 84 GLY A CA 1
ATOM 674 C C . GLY A 1 84 ? -18.249 8.773 20.893 1.00 80.56 84 GLY A C 1
ATOM 675 O O . GLY A 1 84 ? -18.966 8.995 19.916 1.00 80.56 84 GLY A O 1
ATOM 676 N N . THR A 1 85 ? -17.293 7.841 20.881 1.00 85.06 85 THR A N 1
ATOM 677 C CA . THR A 1 85 ? -17.047 6.927 19.759 1.00 85.06 85 THR A CA 1
ATOM 678 C C . THR A 1 85 ? -17.046 5.467 20.194 1.00 85.06 85 THR A C 1
ATOM 680 O O . THR A 1 85 ? -16.743 5.155 21.342 1.00 85.06 85 THR A O 1
ATOM 683 N N . VAL A 1 86 ? -17.369 4.581 19.257 1.00 85.25 86 VAL A N 1
ATOM 684 C CA . VAL A 1 86 ? -17.208 3.132 19.375 1.00 85.25 86 VAL A CA 1
ATOM 685 C C . VAL A 1 86 ? -16.100 2.708 18.419 1.00 85.25 86 VAL A C 1
ATOM 687 O O . VAL A 1 86 ? -16.199 2.948 17.213 1.00 85.25 86 VAL A O 1
ATOM 690 N N . ASP A 1 87 ? -15.054 2.091 18.960 1.00 86.12 87 ASP A N 1
ATOM 691 C CA . ASP A 1 87 ? -13.928 1.598 18.172 1.00 86.12 87 ASP A CA 1
ATOM 692 C C . ASP A 1 87 ? -14.279 0.229 17.571 1.00 86.12 87 ASP A C 1
ATOM 694 O O . ASP A 1 87 ? -14.761 -0.672 18.260 1.00 86.12 87 ASP A O 1
ATOM 698 N N . LEU A 1 88 ? -14.056 0.090 16.266 1.00 84.75 88 LEU A N 1
ATOM 699 C CA . LEU A 1 88 ? -14.231 -1.141 15.504 1.00 84.75 88 LEU A CA 1
ATOM 700 C C . LEU A 1 88 ? -12.956 -1.441 14.731 1.00 84.75 88 LEU A C 1
ATOM 702 O O . LEU A 1 88 ? -12.279 -0.529 14.261 1.00 84.75 88 LEU A O 1
ATOM 706 N N . GLU A 1 89 ? -12.662 -2.718 14.540 1.00 85.19 89 GLU A N 1
ATOM 707 C CA . GLU A 1 89 ? -11.537 -3.155 13.725 1.00 85.19 89 GLU A CA 1
ATOM 708 C C . GLU A 1 89 ? -12.013 -4.215 12.736 1.00 85.19 89 GLU A C 1
ATOM 710 O O . GLU A 1 89 ? -12.629 -5.209 13.121 1.00 85.19 89 GLU A O 1
ATOM 715 N N . PHE A 1 90 ? -11.764 -3.974 11.450 1.00 84.25 90 PHE A N 1
ATOM 716 C CA . PHE A 1 90 ? -12.014 -4.952 10.400 1.00 84.25 90 PHE A CA 1
ATOM 717 C C . PHE A 1 90 ? -10.716 -5.701 10.108 1.00 84.25 90 PHE A C 1
ATOM 719 O O . PHE A 1 90 ? -9.729 -5.087 9.701 1.00 84.25 90 PHE A O 1
ATOM 726 N N . MET A 1 91 ? -10.726 -7.013 10.330 1.00 86.00 91 MET A N 1
ATOM 727 C CA . MET A 1 91 ? -9.568 -7.880 10.130 1.00 86.00 91 MET A CA 1
ATOM 728 C C . MET A 1 91 ? -9.619 -8.529 8.751 1.00 86.00 91 MET A C 1
ATOM 730 O O . MET A 1 91 ? -10.676 -8.969 8.306 1.00 86.00 91 MET A O 1
ATOM 734 N N . MET A 1 92 ? -8.464 -8.610 8.104 1.00 86.62 92 MET A N 1
ATOM 735 C CA . MET A 1 92 ? -8.276 -9.258 6.812 1.00 86.62 92 MET A CA 1
ATOM 736 C C . MET A 1 92 ? -7.229 -10.359 6.916 1.00 86.62 92 MET A C 1
ATOM 738 O O . MET A 1 92 ? -6.304 -10.280 7.731 1.00 86.62 92 MET A O 1
ATOM 742 N N . ASP A 1 93 ? -7.364 -11.358 6.050 1.00 87.88 93 ASP A N 1
ATOM 743 C CA . ASP A 1 93 ? -6.327 -12.361 5.848 1.00 87.88 93 ASP A CA 1
ATOM 744 C C . ASP A 1 93 ? -5.053 -11.718 5.280 1.00 87.88 93 ASP A C 1
ATOM 746 O O . ASP A 1 93 ? -5.080 -10.644 4.675 1.00 87.88 93 ASP A O 1
ATOM 750 N N . ASP A 1 94 ? -3.911 -12.371 5.491 1.00 90.69 94 ASP A N 1
ATOM 751 C CA . ASP A 1 94 ? -2.638 -11.894 4.953 1.00 90.69 94 ASP A CA 1
ATOM 752 C C . ASP A 1 94 ? -2.584 -12.116 3.432 1.00 90.69 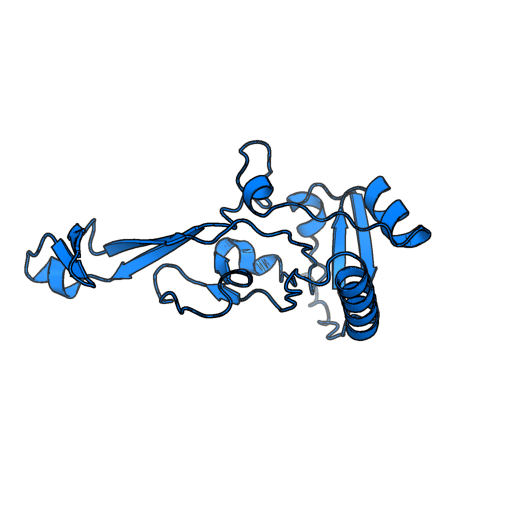94 ASP A C 1
ATOM 754 O O . ASP A 1 94 ? -2.953 -13.177 2.924 1.00 90.69 94 ASP A O 1
ATOM 758 N N . TYR A 1 95 ? -2.095 -11.118 2.702 1.00 91.25 95 TYR A N 1
ATOM 759 C CA . TYR A 1 95 ? -2.004 -11.131 1.242 1.00 91.25 95 TYR A CA 1
ATOM 760 C C . TYR A 1 95 ? -0.667 -10.562 0.780 1.00 91.25 95 TYR A C 1
ATOM 762 O O . TYR A 1 95 ? -0.011 -9.807 1.492 1.00 91.25 95 TYR A O 1
ATOM 770 N N . PHE A 1 96 ? -0.244 -10.910 -0.433 1.00 92.06 96 PHE A N 1
ATOM 771 C CA . PHE A 1 96 ? 0.945 -10.311 -1.033 1.00 92.06 96 PHE A CA 1
ATOM 772 C C . PHE A 1 96 ? 0.572 -9.058 -1.806 1.00 92.06 96 PHE A C 1
ATOM 774 O O . PHE A 1 96 ? -0.406 -9.052 -2.550 1.00 92.06 96 PHE A O 1
ATOM 781 N N . LEU A 1 97 ? 1.387 -8.017 -1.672 1.00 91.00 97 LEU A N 1
ATOM 782 C CA . LEU A 1 97 ? 1.124 -6.741 -2.320 1.00 91.00 97 LEU A CA 1
ATOM 783 C C . LEU A 1 97 ? 2.343 -6.192 -3.059 1.00 91.00 97 LEU A C 1
ATOM 785 O O . LEU A 1 97 ? 3.500 -6.367 -2.657 1.00 91.00 97 LEU A O 1
ATOM 789 N N . PHE A 1 98 ? 2.052 -5.512 -4.165 1.00 92.56 98 PHE A N 1
ATOM 790 C CA . PHE A 1 98 ? 3.000 -4.774 -4.984 1.00 92.56 98 PHE A CA 1
ATOM 791 C C . PHE A 1 98 ? 2.518 -3.327 -5.122 1.00 92.56 98 PHE A C 1
ATOM 793 O O . PHE A 1 98 ? 1.752 -3.004 -6.016 1.00 92.56 98 PHE A O 1
ATOM 800 N N . CYS A 1 99 ? 2.969 -2.430 -4.243 1.00 91.38 99 CYS A N 1
ATOM 801 C CA . CYS A 1 99 ? 2.555 -1.025 -4.334 1.00 91.38 99 CYS A CA 1
ATOM 802 C C . CYS A 1 99 ? 3.337 -0.269 -5.403 1.00 91.38 99 CYS A C 1
ATOM 804 O O . CYS A 1 99 ? 4.572 -0.325 -5.412 1.00 91.38 99 CYS A O 1
ATOM 806 N N . THR A 1 100 ? 2.654 0.570 -6.162 1.00 94.06 100 THR A N 1
ATOM 807 C CA . THR A 1 100 ? 3.225 1.665 -6.950 1.00 94.06 100 THR A CA 1
ATOM 808 C C . THR A 1 100 ? 2.527 2.981 -6.595 1.00 94.06 100 THR A C 1
ATOM 810 O O . THR A 1 100 ? 1.571 2.996 -5.826 1.00 94.06 100 THR A O 1
ATOM 813 N N . CYS A 1 101 ? 3.030 4.099 -7.101 1.00 93.44 101 CYS A N 1
ATOM 814 C CA . CYS A 1 101 ? 2.425 5.420 -6.982 1.00 93.44 101 CYS A CA 1
ATOM 815 C C . CYS A 1 101 ? 1.949 5.875 -8.363 1.00 93.44 101 CYS A C 1
ATOM 817 O O . CYS A 1 101 ? 2.646 5.653 -9.353 1.00 93.44 101 CYS A O 1
ATOM 819 N N . THR A 1 102 ? 0.818 6.569 -8.429 1.00 91.44 102 THR A N 1
ATOM 820 C CA . THR A 1 102 ? 0.311 7.189 -9.665 1.00 91.44 102 THR A CA 1
ATOM 821 C C . THR A 1 102 ? 0.834 8.615 -9.872 1.00 91.44 102 THR A C 1
ATOM 823 O O . THR A 1 102 ? 0.427 9.279 -10.816 1.00 91.44 102 THR A O 1
ATOM 826 N N . ASP A 1 103 ? 1.694 9.119 -8.979 1.00 88.25 103 ASP A N 1
ATOM 827 C CA . ASP A 1 103 ? 2.244 10.478 -9.044 1.00 88.25 103 ASP A CA 1
ATOM 828 C C . ASP A 1 103 ? 3.715 10.536 -8.574 1.00 88.25 103 ASP A C 1
ATOM 830 O O . ASP A 1 103 ? 4.158 9.751 -7.727 1.00 88.25 103 ASP A O 1
ATOM 834 N N . ILE A 1 104 ? 4.487 11.496 -9.103 1.00 85.38 104 ILE A N 1
ATOM 835 C CA . ILE A 1 104 ? 5.876 11.775 -8.694 1.00 85.38 104 ILE A CA 1
ATOM 836 C C . ILE A 1 104 ? 5.884 12.889 -7.656 1.00 85.38 104 ILE A C 1
ATOM 838 O O . ILE A 1 104 ? 6.097 14.074 -7.950 1.00 85.38 104 ILE A O 1
ATOM 842 N N . SER A 1 105 ? 5.779 12.485 -6.396 1.00 84.62 105 SER A N 1
ATOM 843 C CA . SER A 1 105 ? 5.986 13.384 -5.267 1.00 84.62 105 SER A CA 1
ATOM 844 C C . SER A 1 105 ? 7.451 13.411 -4.821 1.00 84.62 105 SER A C 1
ATOM 846 O O . SER A 1 105 ? 8.099 12.380 -4.638 1.00 84.62 105 SER A O 1
ATOM 848 N N . ARG A 1 106 ? 7.975 14.621 -4.570 1.00 85.25 106 ARG A N 1
ATOM 849 C CA . ARG A 1 106 ? 9.342 14.845 -4.052 1.00 85.25 106 ARG A CA 1
ATOM 850 C C . ARG A 1 106 ? 9.562 14.249 -2.659 1.00 85.25 106 ARG A C 1
ATOM 852 O O . ARG A 1 106 ? 10.704 14.115 -2.237 1.00 85.25 106 ARG A O 1
ATOM 859 N N . ARG A 1 107 ? 8.480 13.921 -1.950 1.00 87.25 107 ARG A N 1
ATOM 860 C CA . ARG A 1 107 ? 8.508 13.321 -0.616 1.00 87.25 107 ARG A CA 1
ATOM 861 C C . ARG A 1 107 ? 8.754 11.810 -0.654 1.00 87.25 107 ARG A C 1
ATOM 863 O O . ARG A 1 107 ? 9.318 11.276 0.293 1.00 87.25 107 ARG A O 1
ATOM 870 N N . MET A 1 108 ? 8.367 11.132 -1.740 1.00 87.56 108 MET A N 1
ATOM 871 C CA . MET A 1 108 ? 8.429 9.666 -1.838 1.00 87.56 108 MET A CA 1
ATOM 872 C C . MET A 1 108 ? 9.846 9.105 -1.653 1.00 87.56 108 MET A C 1
ATOM 874 O O . MET A 1 108 ? 9.986 8.153 -0.889 1.00 87.56 108 MET A O 1
ATOM 878 N N . PRO A 1 109 ? 10.912 9.682 -2.253 1.00 89.81 109 PRO A N 1
ATOM 879 C CA . PRO A 1 109 ? 12.266 9.177 -2.034 1.00 89.81 109 PRO A CA 1
ATOM 880 C C . PRO A 1 109 ? 12.682 9.182 -0.561 1.00 89.81 109 PRO A C 1
ATOM 882 O O . PRO A 1 109 ? 13.249 8.209 -0.079 1.00 89.81 109 PRO A O 1
ATOM 885 N N . THR A 1 110 ? 12.352 10.239 0.184 1.00 87.88 110 THR A N 1
ATOM 886 C CA . THR A 1 110 ? 12.668 10.330 1.616 1.00 87.88 110 THR A CA 1
ATOM 887 C C . THR A 1 110 ? 11.817 9.374 2.447 1.00 87.88 110 THR A C 1
ATOM 889 O O . THR A 1 110 ? 12.353 8.639 3.268 1.00 87.88 110 THR A O 1
ATOM 892 N N . ASP A 1 111 ? 10.505 9.345 2.211 1.00 86.38 111 ASP A N 1
ATOM 893 C CA . ASP A 1 111 ? 9.563 8.529 2.984 1.00 86.38 111 ASP A CA 1
ATOM 894 C C . ASP A 1 111 ? 9.792 7.016 2.807 1.00 86.38 111 ASP A C 1
ATOM 896 O O . ASP A 1 111 ? 9.548 6.246 3.737 1.00 86.38 111 ASP A O 1
ATOM 900 N N . PHE A 1 112 ? 10.283 6.592 1.638 1.00 86.31 112 PHE A N 1
ATOM 901 C CA . PHE A 1 112 ? 10.614 5.196 1.334 1.00 86.31 112 PHE A CA 1
ATOM 902 C C . PHE A 1 112 ? 12.109 4.873 1.441 1.00 86.31 112 PHE A C 1
ATOM 904 O O . PHE A 1 112 ? 12.504 3.748 1.124 1.00 86.31 112 PHE A O 1
ATOM 911 N N . GLU A 1 113 ? 12.945 5.842 1.833 1.00 89.12 113 GLU A N 1
ATOM 912 C CA . GLU A 1 113 ? 14.409 5.757 1.721 1.00 89.12 113 GLU A CA 1
ATOM 913 C C . GLU A 1 113 ? 14.871 5.238 0.343 1.00 89.12 113 GLU A C 1
ATOM 915 O O . GLU A 1 113 ? 15.817 4.454 0.225 1.00 89.12 113 GLU A O 1
ATOM 920 N N . ALA A 1 114 ? 14.177 5.635 -0.716 1.00 91.06 114 ALA A N 1
ATOM 921 C CA . ALA A 1 114 ? 14.488 5.227 -2.072 1.00 91.06 114 ALA A CA 1
ATOM 922 C C . ALA A 1 114 ? 15.575 6.129 -2.667 1.00 91.06 114 ALA A C 1
ATOM 924 O O . ALA A 1 114 ? 15.500 7.354 -2.587 1.00 91.06 114 ALA A O 1
ATOM 925 N N . ASP A 1 115 ? 16.564 5.509 -3.300 1.00 93.94 115 ASP A N 1
ATOM 926 C CA . ASP A 1 115 ? 17.600 6.156 -4.112 1.00 93.94 115 ASP A CA 1
ATOM 927 C C . ASP A 1 115 ? 17.350 5.969 -5.621 1.00 93.94 115 ASP A C 1
ATOM 929 O O . ASP A 1 115 ? 18.032 6.590 -6.433 1.00 93.94 115 ASP A O 1
ATOM 933 N N . ALA A 1 116 ? 16.324 5.195 -6.002 1.00 94.00 116 ALA A N 1
ATOM 934 C CA . ALA A 1 116 ? 15.886 5.026 -7.382 1.00 94.00 116 ALA A CA 1
ATOM 935 C C . ALA A 1 116 ? 14.357 4.966 -7.531 1.00 94.00 116 ALA A C 1
ATOM 937 O O . ALA A 1 116 ? 13.606 4.652 -6.600 1.00 94.00 116 ALA A O 1
ATOM 938 N N . ALA A 1 117 ? 13.897 5.238 -8.755 1.00 94.25 117 ALA A N 1
ATOM 939 C CA . ALA A 1 117 ? 12.505 5.106 -9.158 1.00 94.25 117 ALA A CA 1
ATOM 940 C C . ALA A 1 117 ? 12.396 4.382 -10.506 1.00 94.25 117 ALA A C 1
ATOM 942 O O . ALA A 1 117 ? 13.094 4.726 -11.458 1.00 94.25 117 ALA A O 1
ATOM 943 N N . LEU A 1 118 ? 11.494 3.406 -10.594 1.00 94.69 118 LEU A N 1
ATOM 944 C CA . LEU A 1 118 ? 11.089 2.778 -11.850 1.00 94.69 118 LEU A CA 1
ATOM 945 C C . LEU A 1 118 ? 9.826 3.467 -12.360 1.00 94.69 118 LEU A C 1
ATOM 947 O O . LEU A 1 118 ? 8.821 3.480 -11.653 1.00 94.69 118 LEU A O 1
ATOM 951 N N . ILE A 1 119 ? 9.871 3.995 -13.582 1.00 94.31 119 ILE A N 1
ATOM 952 C CA . ILE A 1 119 ? 8.707 4.581 -14.258 1.00 94.31 119 ILE A CA 1
ATOM 953 C C . ILE A 1 119 ? 8.174 3.573 -15.274 1.00 94.31 119 ILE A C 1
ATOM 955 O O . ILE A 1 119 ? 8.831 3.260 -16.269 1.00 94.31 119 ILE A O 1
ATOM 959 N N . ILE A 1 120 ? 6.965 3.090 -15.027 1.00 94.19 120 ILE A N 1
ATOM 960 C CA . ILE A 1 120 ? 6.212 2.204 -15.909 1.00 94.19 120 ILE A CA 1
ATOM 961 C C . ILE A 1 120 ? 5.317 3.098 -16.761 1.00 94.19 120 ILE A C 1
ATOM 963 O O . ILE A 1 120 ? 4.379 3.689 -16.246 1.00 94.19 120 ILE A O 1
ATOM 967 N N . LYS A 1 121 ? 5.633 3.235 -18.050 1.00 91.94 121 LYS A N 1
ATOM 968 C CA . LYS A 1 121 ? 4.963 4.197 -18.946 1.00 91.94 121 LYS A CA 1
ATOM 969 C C . LYS A 1 121 ? 3.615 3.730 -19.495 1.00 91.94 121 LYS A C 1
ATOM 971 O O . LYS A 1 121 ? 2.845 4.563 -19.947 1.00 91.94 121 LYS A O 1
ATOM 976 N N . ASP A 1 122 ? 3.402 2.420 -19.52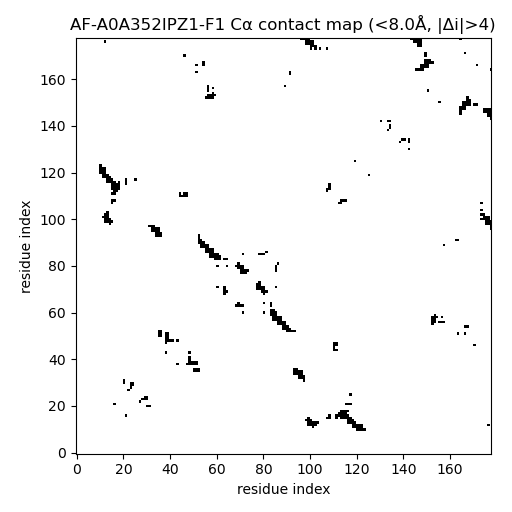5 1.00 92.31 122 ASP A N 1
ATOM 977 C CA . ASP A 1 122 ? 2.186 1.778 -20.022 1.00 92.31 122 ASP A CA 1
ATOM 978 C C . ASP A 1 122 ? 1.677 0.864 -18.909 1.00 92.31 122 ASP A C 1
ATOM 980 O O . ASP A 1 122 ? 2.136 -0.277 -18.749 1.00 92.31 122 ASP A O 1
ATOM 984 N N . LYS A 1 123 ? 0.804 1.423 -18.065 1.00 92.88 123 LYS A N 1
ATOM 985 C CA . LYS A 1 123 ? 0.213 0.712 -16.932 1.00 92.88 123 LYS A CA 1
ATOM 986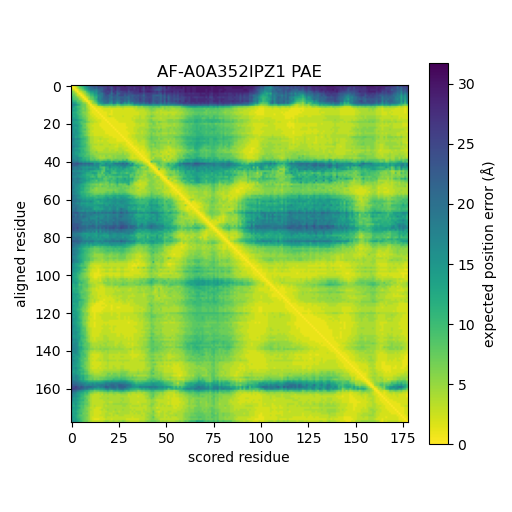 C C . LYS A 1 123 ? -0.529 -0.526 -17.420 1.00 92.88 123 LYS A C 1
ATOM 988 O O . LYS A 1 123 ? -0.314 -1.611 -16.879 1.00 92.88 123 LYS A O 1
ATOM 993 N N . MET A 1 124 ? -1.374 -0.387 -18.440 1.00 92.50 124 MET A N 1
ATOM 994 C CA . MET A 1 124 ? -2.194 -1.489 -18.940 1.00 92.50 124 MET A CA 1
ATOM 995 C C . MET A 1 124 ? -1.352 -2.682 -19.396 1.00 92.50 124 MET A C 1
ATOM 997 O O . MET A 1 124 ? -1.593 -3.810 -18.957 1.00 92.50 124 MET A O 1
ATOM 1001 N N . ALA A 1 125 ? -0.340 -2.451 -20.236 1.00 94.31 125 ALA A N 1
ATOM 1002 C CA . ALA A 1 125 ? 0.522 -3.520 -20.728 1.00 94.31 125 ALA A CA 1
ATOM 1003 C C . ALA A 1 125 ? 1.346 -4.158 -19.603 1.00 94.31 125 ALA A C 1
ATOM 1005 O O . ALA A 1 125 ? 1.579 -5.369 -19.621 1.00 94.31 125 ALA A O 1
ATOM 1006 N N . PHE A 1 126 ? 1.787 -3.370 -18.621 1.00 94.56 126 PHE A N 1
ATOM 1007 C CA . PHE A 1 126 ? 2.504 -3.889 -17.461 1.00 94.56 126 PHE A CA 1
ATOM 1008 C C . PHE A 1 126 ? 1.619 -4.803 -16.605 1.00 94.56 126 PHE A C 1
ATOM 1010 O O . PHE A 1 126 ? 2.007 -5.941 -16.332 1.00 94.56 126 PHE A O 1
ATOM 1017 N N . ILE A 1 127 ? 0.418 -4.346 -16.239 1.00 95.06 127 ILE A N 1
ATOM 1018 C CA . ILE A 1 127 ? -0.526 -5.117 -15.422 1.00 95.06 127 ILE A CA 1
ATOM 1019 C C . ILE A 1 127 ? -0.979 -6.385 -16.148 1.00 95.06 127 ILE A C 1
ATOM 1021 O O . ILE A 1 127 ? -1.045 -7.445 -15.530 1.00 95.06 127 ILE A O 1
ATOM 1025 N N . ASP A 1 128 ? -1.238 -6.324 -17.457 1.00 95.50 128 ASP A N 1
ATOM 1026 C CA . ASP A 1 128 ? -1.609 -7.509 -18.238 1.00 95.50 128 ASP A CA 1
ATOM 1027 C C . ASP A 1 128 ? -0.497 -8.571 -18.245 1.00 95.50 128 ASP A C 1
ATOM 1029 O O . ASP A 1 128 ? -0.759 -9.754 -18.011 1.00 95.50 128 ASP A O 1
ATOM 1033 N N . ARG A 1 129 ? 0.765 -8.158 -18.431 1.00 94.94 129 ARG A N 1
ATOM 1034 C CA . ARG A 1 129 ? 1.920 -9.069 -18.354 1.00 94.94 129 ARG A CA 1
ATOM 1035 C C . ARG A 1 129 ? 2.076 -9.667 -16.960 1.00 94.94 129 ARG A C 1
ATOM 1037 O O . ARG A 1 129 ? 2.316 -10.868 -16.848 1.00 94.94 129 ARG A O 1
ATOM 1044 N N . LEU A 1 130 ? 1.910 -8.852 -15.917 1.00 94.31 130 LEU A N 1
ATOM 1045 C CA . LEU A 1 130 ? 2.004 -9.303 -14.532 1.00 94.31 130 LEU A CA 1
ATOM 1046 C C . LEU A 1 130 ? 0.907 -10.326 -14.218 1.00 94.31 130 LEU A C 1
ATOM 1048 O O . LEU A 1 130 ? 1.209 -11.435 -13.786 1.00 94.31 130 LEU A O 1
ATOM 1052 N N . ARG A 1 131 ? -0.352 -10.007 -14.538 1.00 95.25 131 ARG A N 1
ATOM 1053 C CA . ARG A 1 131 ? -1.505 -10.897 -14.351 1.00 95.25 131 ARG A CA 1
ATOM 1054 C C . ARG A 1 131 ? -1.310 -12.237 -15.058 1.00 95.25 131 ARG A C 1
ATOM 1056 O O . ARG A 1 131 ? -1.561 -13.278 -14.459 1.00 95.25 131 ARG A O 1
ATOM 1063 N N . LYS A 1 132 ? -0.833 -12.228 -16.308 1.00 95.56 132 LYS A N 1
ATOM 1064 C CA . LYS A 1 132 ? -0.544 -13.455 -17.071 1.00 95.56 132 LYS A CA 1
ATOM 1065 C C . LYS A 1 132 ? 0.548 -14.298 -16.412 1.00 95.56 132 LYS A C 1
ATOM 1067 O O . LYS A 1 132 ? 0.372 -15.507 -16.292 1.00 95.56 132 LYS A O 1
ATOM 1072 N N . ALA A 1 133 ? 1.636 -13.676 -15.957 1.00 93.69 133 ALA A N 1
ATOM 1073 C CA . ALA A 1 133 ? 2.714 -14.378 -15.261 1.00 93.69 133 ALA A CA 1
ATOM 1074 C C . ALA A 1 133 ? 2.229 -15.003 -13.939 1.00 93.69 133 ALA A C 1
ATOM 1076 O O . ALA A 1 133 ? 2.490 -16.177 -13.679 1.00 93.69 133 ALA A O 1
ATOM 1077 N N . PHE A 1 134 ? 1.453 -14.258 -13.144 1.00 93.62 134 PHE A N 1
ATOM 1078 C CA . PHE A 1 134 ? 0.870 -14.770 -11.901 1.00 93.62 134 PHE A CA 1
ATOM 1079 C C . PHE A 1 134 ? -0.118 -15.906 -12.149 1.00 93.62 134 PHE A C 1
ATOM 1081 O O . PHE A 1 134 ? -0.027 -16.927 -11.479 1.00 93.62 134 PHE A O 1
ATOM 1088 N N . ALA A 1 135 ? -1.010 -15.785 -13.134 1.00 94.81 135 ALA A N 1
ATOM 1089 C CA . ALA A 1 135 ? -1.973 -16.839 -13.451 1.00 94.81 135 ALA A CA 1
ATOM 1090 C C . ALA A 1 135 ? -1.293 -18.151 -13.885 1.00 94.81 135 ALA A C 1
ATOM 1092 O O . ALA A 1 135 ? -1.805 -19.232 -13.607 1.00 94.81 135 ALA A O 1
ATOM 1093 N N . GLN A 1 136 ? -0.132 -18.067 -14.545 1.00 95.25 136 GLN A N 1
ATOM 1094 C CA . GLN A 1 136 ? 0.651 -19.241 -14.939 1.00 95.25 136 GLN A CA 1
ATOM 1095 C C . GLN A 1 136 ? 1.342 -19.913 -13.749 1.00 95.25 136 GLN A C 1
ATOM 1097 O O . GLN A 1 136 ? 1.370 -21.139 -13.672 1.00 95.25 136 GLN A O 1
ATOM 1102 N N . GLN A 1 137 ? 1.911 -19.129 -12.832 1.00 94.12 137 GLN A N 1
ATOM 1103 C CA . GLN A 1 137 ? 2.694 -19.656 -11.712 1.00 94.12 137 GLN A CA 1
ATOM 1104 C C . GLN A 1 137 ? 1.833 -20.005 -10.485 1.00 94.12 137 GLN A C 1
ATOM 1106 O O . GLN A 1 137 ? 2.171 -20.911 -9.724 1.00 94.12 137 GLN A O 1
ATOM 1111 N N . TYR A 1 138 ? 0.714 -19.306 -10.308 1.00 93.81 138 TYR A N 1
ATOM 1112 C CA . TYR A 1 138 ? -0.158 -19.351 -9.137 1.00 93.81 138 TYR A CA 1
ATOM 1113 C C . TYR A 1 138 ? -1.644 -19.386 -9.553 1.00 93.81 138 TYR A C 1
ATOM 1115 O O . TYR A 1 138 ? -2.402 -18.473 -9.232 1.00 93.81 138 TYR A O 1
ATOM 1123 N N . PRO A 1 139 ? -2.106 -20.444 -10.245 1.00 93.25 139 PRO A N 1
ATOM 1124 C CA . PRO A 1 139 ? -3.441 -20.487 -10.859 1.00 93.25 139 PRO A CA 1
ATOM 1125 C C . PRO A 1 139 ? -4.609 -20.451 -9.861 1.00 93.25 139 PRO A C 1
ATOM 1127 O O . PRO A 1 139 ? -5.737 -20.155 -10.243 1.00 93.25 139 PRO A O 1
ATOM 1130 N N . HIS A 1 140 ? -4.355 -20.768 -8.590 1.00 95.06 140 HIS A N 1
ATOM 1131 C CA . HIS A 1 140 ? -5.359 -20.753 -7.521 1.00 95.06 140 HIS A CA 1
ATOM 1132 C C . HIS A 1 140 ? -5.363 -19.457 -6.705 1.00 95.06 140 HIS A C 1
ATOM 1134 O O . HIS A 1 140 ? -6.159 -19.325 -5.781 1.00 95.06 140 HIS A O 1
ATOM 1140 N N . TRP A 1 141 ? -4.465 -18.523 -7.016 1.00 93.12 141 TRP A N 1
ATOM 1141 C CA . TRP A 1 141 ? -4.395 -17.235 -6.342 1.00 93.12 141 TRP A CA 1
ATOM 1142 C C . TRP A 1 141 ? -5.241 -16.207 -7.079 1.00 93.12 141 TRP A C 1
ATOM 1144 O O . TRP A 1 141 ? -5.298 -16.182 -8.310 1.00 93.12 141 TRP A O 1
ATOM 1154 N N . GLN A 1 142 ? -5.879 -15.328 -6.316 1.00 92.12 142 GLN A N 1
ATOM 1155 C CA . GLN A 1 142 ? -6.613 -14.207 -6.873 1.00 92.12 142 GLN A CA 1
ATOM 1156 C C . GLN A 1 142 ? -5.653 -13.049 -7.147 1.00 92.12 142 GLN A C 1
ATOM 1158 O O . GLN A 1 142 ? -4.936 -12.597 -6.258 1.00 92.12 142 GLN A O 1
ATOM 1163 N N . PHE A 1 143 ? -5.647 -12.562 -8.387 1.00 93.25 143 PHE A N 1
ATOM 1164 C CA . PHE A 1 143 ? -4.934 -11.343 -8.750 1.00 93.25 143 PHE A CA 1
ATOM 1165 C C . PHE A 1 143 ? -5.888 -10.154 -8.639 1.00 93.25 143 PHE A C 1
ATOM 1167 O O . PHE A 1 143 ? -6.882 -10.085 -9.367 1.00 93.25 143 PHE A O 1
ATOM 1174 N N . LEU A 1 144 ? -5.571 -9.224 -7.747 1.00 92.94 144 LEU A N 1
ATOM 1175 C CA . LEU A 1 144 ? -6.315 -7.990 -7.528 1.00 92.94 144 LEU A CA 1
ATOM 1176 C C . LEU A 1 144 ? -5.475 -6.811 -8.037 1.00 92.94 144 LEU A C 1
ATOM 1178 O O . LEU A 1 144 ? -4.265 -6.799 -7.843 1.00 92.94 144 LEU A O 1
ATOM 1182 N N . GLU A 1 145 ? -6.110 -5.848 -8.709 1.00 93.75 145 GLU A N 1
ATOM 1183 C CA . GLU A 1 145 ? -5.476 -4.591 -9.128 1.00 93.75 145 GLU A CA 1
ATOM 1184 C C . GLU A 1 145 ? -6.446 -3.423 -8.956 1.00 93.75 145 GLU A C 1
ATOM 1186 O O . GLU A 1 145 ? -7.643 -3.561 -9.223 1.00 93.75 145 GLU A O 1
ATOM 1191 N N . GLY A 1 146 ? -5.938 -2.278 -8.509 1.00 92.81 146 GLY A N 1
ATOM 1192 C CA . GLY A 1 146 ? -6.763 -1.111 -8.249 1.00 92.81 146 GLY A CA 1
ATOM 1193 C C . GLY A 1 146 ? -6.024 0.054 -7.602 1.00 92.81 146 GLY A C 1
ATOM 1194 O O . GLY A 1 146 ? -4.977 -0.079 -6.972 1.00 92.81 146 GLY A O 1
ATOM 1195 N N . ASN A 1 147 ? -6.606 1.242 -7.750 1.00 92.88 147 ASN A N 1
ATOM 1196 C CA . ASN A 1 147 ? -6.166 2.411 -6.996 1.00 92.88 147 ASN A CA 1
ATOM 1197 C C . ASN A 1 147 ? -6.611 2.279 -5.539 1.00 92.88 147 ASN A C 1
ATOM 1199 O O . ASN A 1 147 ? -7.733 1.851 -5.262 1.00 92.88 147 ASN A O 1
ATOM 1203 N N . VAL A 1 148 ? -5.752 2.707 -4.621 1.00 92.56 148 VAL A N 1
ATOM 1204 C CA . VAL A 1 148 ? -6.070 2.704 -3.197 1.00 92.56 148 VAL A CA 1
ATOM 1205 C C . VAL A 1 148 ? -7.101 3.788 -2.882 1.00 92.56 148 VAL A C 1
ATOM 1207 O O . VAL A 1 148 ? -6.925 4.962 -3.218 1.00 92.56 148 VAL A O 1
ATOM 1210 N N . TYR A 1 149 ? -8.175 3.391 -2.204 1.00 91.69 149 TYR A N 1
ATOM 1211 C CA . TYR A 1 149 ? -9.138 4.287 -1.584 1.00 91.69 149 TYR A CA 1
ATOM 1212 C C . TYR A 1 149 ? -8.646 4.696 -0.195 1.00 91.69 149 TYR A C 1
ATOM 1214 O O . TYR A 1 149 ? -8.311 3.861 0.647 1.00 91.69 149 TYR A O 1
ATOM 1222 N N . TYR A 1 150 ? -8.614 6.000 0.053 1.00 91.94 150 TYR A N 1
ATOM 1223 C CA . TYR A 1 150 ? -8.145 6.553 1.314 1.00 91.94 150 TYR A CA 1
ATOM 1224 C C . TYR A 1 150 ? -9.319 6.859 2.224 1.00 91.94 150 TYR A C 1
ATOM 1226 O O . TYR A 1 150 ? -9.988 7.873 2.035 1.00 91.94 150 TYR A O 1
ATOM 1234 N N . TYR A 1 151 ? -9.548 5.985 3.197 1.00 90.69 151 TYR A N 1
ATOM 1235 C CA . TYR A 1 151 ? -10.704 6.086 4.075 1.00 90.69 151 TYR A CA 1
ATOM 1236 C C . TYR A 1 151 ? -10.402 6.921 5.323 1.00 90.69 151 TYR A C 1
ATOM 1238 O O . TYR A 1 151 ? -9.286 6.912 5.861 1.00 90.69 151 TYR A O 1
ATOM 1246 N N . ASP A 1 152 ? -11.419 7.634 5.787 1.00 90.75 152 ASP A N 1
ATOM 1247 C CA . ASP A 1 152 ? -11.452 8.341 7.057 1.00 90.75 152 ASP A CA 1
ATOM 1248 C C . ASP A 1 152 ? -12.120 7.451 8.120 1.00 90.75 152 ASP A C 1
ATOM 1250 O O . ASP A 1 152 ? -13.328 7.209 8.035 1.00 90.75 152 ASP A O 1
ATOM 1254 N N . PRO A 1 153 ? -11.388 7.007 9.160 1.00 89.06 153 PRO A N 1
ATOM 1255 C CA . PRO A 1 153 ? -11.941 6.155 10.212 1.00 89.06 153 PRO A CA 1
ATOM 1256 C C . PRO A 1 153 ? -13.193 6.696 10.907 1.00 89.06 153 PRO A C 1
ATOM 1258 O O . PRO A 1 153 ? -13.922 5.910 11.504 1.00 89.06 153 PRO A O 1
ATOM 1261 N N . PHE A 1 154 ? -13.426 8.012 10.892 1.00 86.50 154 PHE A N 1
ATOM 1262 C CA . PHE A 1 154 ? -14.552 8.646 11.586 1.00 86.50 154 PHE A CA 1
ATOM 1263 C C . PHE A 1 154 ? -15.788 8.871 10.716 1.00 86.50 154 PHE A C 1
ATOM 1265 O O . PHE A 1 154 ? -16.853 9.197 11.254 1.00 86.50 154 PHE A O 1
ATOM 1272 N N . ASN A 1 155 ? -15.632 8.810 9.394 1.00 85.25 155 ASN A N 1
ATOM 1273 C CA . ASN A 1 155 ? -16.677 9.172 8.438 1.00 85.25 155 ASN A CA 1
ATOM 1274 C C . ASN A 1 155 ? -17.028 8.018 7.498 1.00 85.25 155 ASN A C 1
ATOM 1276 O O . ASN A 1 155 ? -18.187 7.896 7.104 1.00 85.25 155 ASN A O 1
ATOM 1280 N N . ASP A 1 156 ? -16.060 7.166 7.166 1.00 84.88 156 ASP A N 1
ATOM 1281 C CA . ASP A 1 156 ? -16.297 5.964 6.383 1.00 84.88 156 ASP A CA 1
ATOM 1282 C C . ASP A 1 156 ? -16.738 4.800 7.276 1.00 84.88 156 ASP A C 1
ATOM 1284 O O . ASP A 1 156 ? -16.365 4.684 8.444 1.00 84.88 156 ASP A O 1
ATOM 1288 N N . ILE A 1 157 ? -17.545 3.917 6.695 1.00 77.19 157 ILE A N 1
ATOM 1289 C CA . ILE A 1 157 ? -18.045 2.701 7.335 1.00 77.19 157 ILE A CA 1
ATOM 1290 C C . ILE A 1 157 ? -17.468 1.517 6.555 1.00 77.19 157 ILE A C 1
ATOM 1292 O O . ILE A 1 157 ? -17.485 1.569 5.317 1.00 77.19 157 ILE A O 1
ATOM 1296 N N . PRO A 1 158 ? -16.977 0.461 7.231 1.00 69.81 158 PRO A N 1
ATOM 1297 C CA . PRO A 1 158 ? -16.477 -0.726 6.551 1.00 69.81 158 PRO A CA 1
ATOM 1298 C C . PRO A 1 158 ? -17.553 -1.305 5.629 1.00 69.81 158 PRO A C 1
ATOM 1300 O O . PRO A 1 158 ? -18.709 -1.479 6.020 1.00 69.81 158 PRO A O 1
ATOM 1303 N N . LYS A 1 159 ? -17.161 -1.586 4.386 1.00 70.56 159 LYS A N 1
ATOM 1304 C CA . LYS A 1 159 ? -17.971 -2.295 3.389 1.00 70.56 159 LYS A CA 1
ATOM 1305 C C . LYS A 1 159 ? -17.261 -3.597 3.042 1.00 70.56 159 LYS A C 1
ATOM 1307 O O . LYS A 1 159 ? -16.043 -3.583 2.895 1.00 70.56 159 LYS A O 1
ATOM 1312 N N . ASP A 1 160 ? -18.009 -4.677 2.836 1.00 64.69 160 ASP A N 1
ATOM 1313 C CA . ASP A 1 160 ? -17.444 -6.027 2.664 1.00 64.69 160 ASP A CA 1
ATOM 1314 C C . ASP A 1 160 ? -16.560 -6.217 1.416 1.00 64.69 160 ASP A C 1
ATOM 1316 O O . ASP A 1 160 ? -15.852 -7.211 1.316 1.00 64.69 160 ASP A O 1
ATOM 1320 N N . MET A 1 161 ? -16.575 -5.297 0.446 1.00 66.50 161 MET A N 1
ATOM 1321 C CA . MET A 1 161 ? -15.836 -5.468 -0.810 1.00 66.50 161 MET A CA 1
ATOM 1322 C C . MET A 1 161 ? -14.533 -4.657 -0.840 1.00 66.50 161 MET A C 1
ATOM 1324 O O . MET A 1 161 ? -14.552 -3.446 -0.607 1.00 66.50 161 MET A O 1
ATOM 1328 N N . ASN A 1 162 ? -13.439 -5.311 -1.257 1.00 80.62 162 ASN A N 1
ATOM 1329 C CA . ASN A 1 162 ? -12.170 -4.705 -1.689 1.00 80.62 162 ASN A CA 1
ATOM 1330 C C . ASN A 1 162 ? -11.379 -3.950 -0.599 1.00 80.62 162 ASN A C 1
ATOM 1332 O O . ASN A 1 162 ? -10.704 -2.964 -0.908 1.00 80.62 162 ASN A O 1
ATOM 1336 N N . GLN A 1 163 ? -11.456 -4.373 0.668 1.00 85.44 163 GLN A N 1
ATOM 1337 C CA . GLN A 1 163 ? -10.742 -3.733 1.788 1.00 85.44 163 GLN A CA 1
ATOM 1338 C C . GLN A 1 163 ? -9.204 -3.792 1.637 1.00 85.44 163 GLN A C 1
ATOM 1340 O O . GLN A 1 163 ? -8.496 -2.950 2.194 1.00 85.44 163 GLN A O 1
ATOM 1345 N N . GLU A 1 164 ? -8.680 -4.680 0.785 1.00 88.50 164 GLU A N 1
ATOM 1346 C CA . GLU A 1 164 ? -7.272 -4.743 0.369 1.00 88.50 164 GLU A CA 1
ATOM 1347 C C . GLU A 1 164 ? -6.821 -3.473 -0.360 1.00 88.50 164 GLU A C 1
ATOM 1349 O O . GLU A 1 164 ? -5.627 -3.200 -0.448 1.00 88.50 164 GLU A O 1
ATOM 1354 N N . PHE A 1 165 ? -7.757 -2.673 -0.874 1.00 91.00 165 PHE A N 1
ATOM 1355 C CA . PHE A 1 165 ? -7.486 -1.380 -1.502 1.00 91.00 165 PHE A CA 1
ATOM 1356 C C . PHE A 1 165 ? -7.807 -0.200 -0.595 1.00 91.00 165 PHE A C 1
ATOM 1358 O O . PHE A 1 165 ? -7.720 0.940 -1.035 1.00 91.00 165 PHE A O 1
ATOM 1365 N N . TRP A 1 166 ? -8.194 -0.432 0.656 1.00 90.06 166 TRP A N 1
ATOM 1366 C CA . TRP A 1 166 ? -8.475 0.643 1.595 1.00 90.06 166 TRP A CA 1
ATOM 1367 C C . TRP A 1 166 ? -7.218 0.939 2.387 1.00 90.06 166 TRP A C 1
ATOM 1369 O O . TRP A 1 166 ? -6.561 0.025 2.878 1.00 90.06 166 TRP A O 1
ATOM 1379 N N . LYS A 1 167 ? -6.887 2.216 2.535 1.00 90.12 167 LYS A N 1
ATOM 1380 C CA . LYS A 1 167 ? -5.741 2.668 3.323 1.00 90.12 167 LYS A CA 1
ATOM 1381 C C . LYS A 1 167 ? -6.118 3.883 4.142 1.00 90.12 167 LYS A C 1
ATOM 1383 O O . LYS A 1 167 ? -6.935 4.697 3.718 1.00 90.12 167 LYS A O 1
ATOM 1388 N N . HIS A 1 168 ? -5.518 4.027 5.314 1.00 90.69 168 HIS A N 1
ATOM 1389 C CA . HIS A 1 168 ? -5.819 5.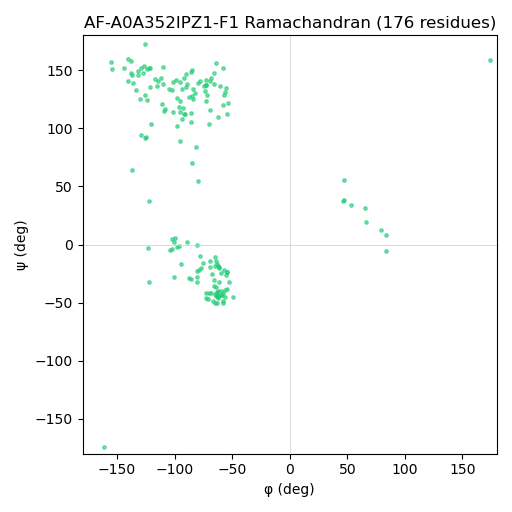154 6.185 1.00 90.69 168 HIS A CA 1
ATOM 1390 C C . HIS A 1 168 ? -5.497 6.495 5.492 1.00 90.69 168 HIS A C 1
ATOM 1392 O O . HIS A 1 168 ? -4.434 6.656 4.881 1.00 90.69 168 HIS A O 1
ATOM 1398 N N . ILE A 1 169 ? -6.384 7.489 5.621 1.00 91.44 169 ILE A N 1
ATOM 1399 C CA . ILE A 1 169 ? -6.273 8.800 4.951 1.00 91.44 169 ILE A CA 1
ATOM 1400 C C . ILE A 1 169 ? -4.950 9.542 5.200 1.00 91.44 169 ILE A C 1
ATOM 1402 O O . ILE A 1 169 ? -4.510 10.332 4.361 1.00 91.44 169 ILE A O 1
ATOM 1406 N N . SER A 1 170 ? -4.252 9.248 6.302 1.00 89.81 170 SER A N 1
ATOM 1407 C CA . SER A 1 170 ? -2.908 9.785 6.580 1.00 89.81 170 SER A CA 1
ATOM 1408 C C . SER A 1 170 ? -1.881 9.474 5.491 1.00 89.81 170 SER A C 1
ATOM 1410 O O . SER A 1 170 ? -0.883 10.184 5.391 1.00 89.81 170 SER A O 1
ATOM 1412 N N . PHE A 1 171 ? -2.114 8.438 4.682 1.00 89.50 171 PHE A N 1
ATOM 1413 C CA . PHE A 1 171 ? -1.250 8.022 3.578 1.00 89.50 171 PHE A CA 1
ATOM 1414 C C . PHE A 1 171 ? -1.735 8.508 2.204 1.00 89.50 171 PHE A C 1
ATOM 1416 O O . PHE A 1 171 ? -1.119 8.178 1.195 1.00 89.50 171 PHE A O 1
ATOM 1423 N N . SER A 1 172 ? -2.792 9.326 2.138 1.00 90.75 172 SER A N 1
ATOM 1424 C CA . SER A 1 172 ? -3.399 9.819 0.882 1.00 90.75 172 SER A CA 1
ATOM 1425 C C . SER A 1 172 ? -2.433 10.527 -0.069 1.00 90.75 172 SER A C 1
ATOM 1427 O O . SER A 1 172 ? -2.617 10.517 -1.287 1.00 90.75 172 SER A O 1
ATOM 1429 N N . TYR A 1 173 ? -1.365 11.104 0.478 1.00 88.56 173 TYR A N 1
ATOM 1430 C CA . TYR A 1 173 ? -0.302 11.755 -0.282 1.00 88.56 173 TYR A CA 1
ATOM 1431 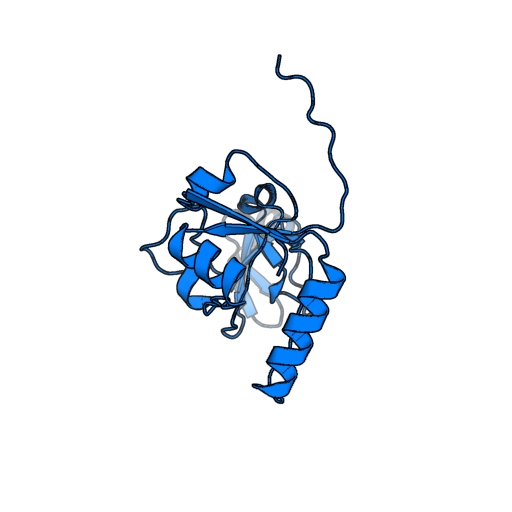C C . TYR A 1 173 ? 0.568 10.780 -1.098 1.00 88.56 173 TYR A C 1
ATOM 1433 O O . TYR A 1 173 ? 1.333 11.236 -1.944 1.00 88.56 173 TYR A O 1
ATOM 1441 N N . GLN A 1 174 ? 0.496 9.469 -0.832 1.00 90.25 174 GLN A N 1
ATOM 1442 C CA . GLN A 1 174 ? 1.265 8.447 -1.551 1.00 90.25 174 GLN A CA 1
ATOM 1443 C C . GLN A 1 174 ? 0.661 8.107 -2.917 1.00 90.25 174 GLN A C 1
ATOM 1445 O O . GLN A 1 174 ? 1.392 7.618 -3.775 1.00 90.25 174 GLN A O 1
ATOM 1450 N N . LYS A 1 175 ? -0.640 8.383 -3.118 1.00 91.69 175 LYS A N 1
ATOM 1451 C CA . LYS A 1 175 ? -1.380 8.110 -4.364 1.00 91.69 175 LYS A CA 1
ATOM 1452 C C . LYS A 1 175 ? -1.110 6.695 -4.880 1.00 91.69 175 LYS A C 1
ATOM 1454 O O . LYS A 1 175 ? -0.602 6.488 -5.976 1.00 91.69 175 LYS A O 1
ATOM 1459 N N . GLU A 1 176 ? -1.361 5.732 -4.009 1.00 92.75 176 GLU A N 1
ATOM 1460 C CA . GLU A 1 176 ? -0.954 4.349 -4.178 1.00 92.75 176 GLU A CA 1
ATOM 1461 C C . GLU A 1 176 ? -1.862 3.604 -5.159 1.00 92.75 176 GLU A C 1
ATOM 1463 O O . GLU A 1 176 ? -3.086 3.753 -5.166 1.00 92.75 176 GLU A O 1
ATOM 1468 N N . HIS A 1 177 ? -1.230 2.762 -5.961 1.00 93.94 177 HIS A N 1
ATOM 1469 C CA . HIS A 1 177 ? -1.839 1.782 -6.839 1.00 93.94 177 HIS A CA 1
ATOM 1470 C C . HIS A 1 177 ? -1.309 0.396 -6.453 1.00 93.94 177 HIS A C 1
ATOM 1472 O O . HIS A 1 177 ? -0.116 0.251 -6.167 1.00 93.94 177 HIS A O 1
ATOM 1478 N N . ARG A 1 178 ? -2.203 -0.587 -6.380 1.00 91.69 178 ARG A N 1
ATOM 1479 C CA . ARG A 1 178 ? -1.919 -1.980 -6.017 1.00 91.69 178 ARG A CA 1
ATOM 1480 C C . ARG A 1 178 ? -2.225 -2.884 -7.199 1.00 91.69 178 ARG A C 1
ATOM 1482 O O . ARG A 1 178 ? -3.254 -2.631 -7.865 1.00 91.69 178 ARG A O 1
#